Protein AF-0000000080484820 (afdb_homodimer)

Foldseek 3Di:
DPVPVDPCVVCVPPPVVVVCVQQVDPQSVQLLQVLVVPKDALVVSCVSSVDDSVVSVVSQVSCVVVQQKDWDWDDDVVITIIIHGDPVSVVCCVVVVVVVVVCVVPVPPD/DPPPPDPCVVCVPPPVVVVCVQQVDPQSVQLLQVLVVPKDALVVSCVSSVDDSVVSVVSQVSCVVVQQKDWDWDDDVVITIIIHGDPVSVVCCVVVVVVVVVCVVPVPPD

Sequence (220 aa):
MSPQQNLEEKYSNCPVIKTLEEVGSRWRMTVIHVLREGDLRFNELKRATNANSQTLSRVLDDLQEMGYVEREVEEGSPVAVYYSLTLKGEELLPAFDDIREWGEKWMKTEMSPQQNLEEKYSNCPVIKTLEEVGSRWRMTVIHVLREGDLRFNELKRATNANSQTLSRVLDDLQEMGYVEREVEEGSPVAVYYSLTLKGEELLPAFDDIREWGEKWMKTE

Organism: Haloferax mediterranei (strain ATCC 33500 / DSM 1411 / JCM 8866 / NBRC 14739 / NCIMB 2177 / R-4) (NCBI:txid523841)

pLDDT: mean 93.22, std 13.18, range [35.34, 98.88]

Nearest PDB structures (foldseek):
  5hs8-assembly1_A  TM=8.146E-01  e=5.133E-08  Bacillus subtilis subsp. subtilis str. 168
  4gcv-assembly6_K  TM=6.965E-01  e=2.062E-05  Pseudomonas aeruginosa PAO1
  3e6m-assembly2_D  TM=6.647E-01  e=6.275E-05  Rueg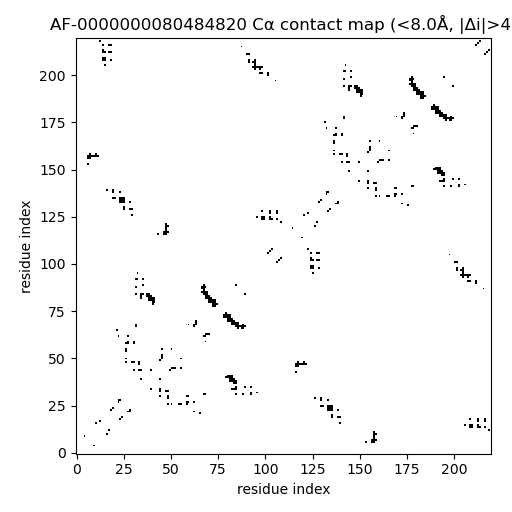eria pomeroyi
  7el3-assembly1_B  TM=7.220E-01  e=3.768E-04  Acinetobacter baumannii
  1ub9-assembly1_A-2  TM=6.303E-01  e=1.767E-03  Pyrococcus horikoshii OT3

InterPro domains:
  IPR001845 HTH ArsR-type DNA-binding domain [SM00418] (18-98)
  IPR002577 Helix-turn-helix, HxlR type [PF01638] (23-109)
  IPR002577 Helix-turn-helix, HxlR type [PS51118] (14-110)
  IPR011991 ArsR-like helix-turn-helix domain [cd00090] (20-101)
  IPR036388 Winged helix-like DNA-binding domain superfamily [G3DSA:1.10.10.10] (6-110)
  IPR036390 Winged helix DNA-binding domain superfamily [SSF46785] (11-108)

Structure (mmCIF, N/CA/C/O backbone):
data_AF-0000000080484820-model_v1
#
loop_
_entity.id
_entity.type
_entity.pdbx_description
1 polymer 'Transcriptional regulator'
#
loop_
_atom_site.group_PDB
_atom_site.id
_atom_site.type_symbol
_atom_site.label_atom_id
_atom_site.label_alt_id
_atom_site.label_comp_id
_atom_site.label_asym_id
_atom_site.label_entity_id
_atom_site.label_seq_id
_atom_site.pdbx_PDB_ins_code
_atom_site.Cartn_x
_atom_site.Cartn_y
_atom_site.Cartn_z
_atom_site.occupancy
_atom_site.B_iso_or_equiv
_atom_site.auth_seq_id
_atom_site.auth_comp_id
_atom_site.auth_asym_id
_atom_site.auth_atom_id
_atom_site.pdbx_PDB_model_num
ATOM 1 N N . MET A 1 1 ? -15.969 -32.375 -3.123 1 36.47 1 MET A N 1
ATOM 2 C CA . MET A 1 1 ? -15.836 -31.062 -3.785 1 36.47 1 MET A CA 1
ATOM 3 C C . MET A 1 1 ? -14.398 -30.562 -3.705 1 36.47 1 MET A C 1
ATOM 5 O O . MET A 1 1 ? -13.781 -30.594 -2.639 1 36.47 1 MET A O 1
ATOM 9 N N . SER A 1 2 ? -13.484 -30.75 -4.469 1 40.75 2 SER A N 1
ATOM 10 C CA . SER A 1 2 ? -12.062 -30.5 -4.312 1 40.75 2 SER A CA 1
ATOM 11 C C . SER A 1 2 ? -11.812 -29.203 -3.557 1 40.75 2 SER A C 1
ATOM 13 O O . SER A 1 2 ? -12.547 -28.219 -3.734 1 40.75 2 SER A O 1
ATOM 15 N N . PRO A 1 3 ? -11.445 -29.094 -2.414 1 42.91 3 PRO A N 1
ATOM 16 C CA . PRO A 1 3 ? -11.445 -27.938 -1.505 1 42.91 3 PRO A CA 1
ATOM 17 C C . PRO A 1 3 ? -11.047 -26.641 -2.193 1 42.91 3 PRO A C 1
ATOM 19 O O . PRO A 1 3 ? -10.359 -25.812 -1.594 1 42.91 3 PRO A O 1
ATOM 22 N N . GLN A 1 4 ? -10.93 -26.516 -3.426 1 46.12 4 GLN A N 1
ATOM 23 C CA . GLN A 1 4 ? -10.828 -25.359 -4.316 1 46.12 4 GLN A CA 1
ATOM 24 C C . GLN A 1 4 ? -11.695 -24.203 -3.822 1 46.12 4 GLN A C 1
ATOM 26 O O . GLN A 1 4 ? -12.656 -23.812 -4.488 1 46.12 4 GLN A O 1
ATOM 31 N N . GLN A 1 5 ? -12.414 -24.344 -2.775 1 56.97 5 GLN A N 1
ATOM 32 C CA . GLN A 1 5 ? -13.172 -23.266 -2.141 1 56.97 5 GLN A CA 1
ATOM 33 C C . GLN A 1 5 ? -12.625 -21.891 -2.551 1 56.97 5 GLN A C 1
ATOM 35 O O . GLN A 1 5 ? -11.422 -21.656 -2.469 1 56.97 5 GLN A O 1
ATOM 40 N N . ASN A 1 6 ? -13.211 -21.234 -3.701 1 82.25 6 ASN A N 1
ATOM 41 C CA . ASN A 1 6 ? -12.953 -20.312 -4.809 1 82.25 6 ASN A CA 1
ATOM 42 C C . ASN A 1 6 ? -12.25 -19.047 -4.332 1 82.25 6 ASN A C 1
ATOM 44 O O . ASN A 1 6 ? -12.75 -18.344 -3.443 1 82.25 6 ASN A O 1
ATOM 48 N N . LEU A 1 7 ? -10.898 -19.031 -4.445 1 91.62 7 LEU A N 1
ATOM 49 C CA . LEU A 1 7 ? -10.141 -17.828 -4.152 1 91.62 7 LEU A CA 1
ATOM 50 C C . LEU A 1 7 ? -10.961 -16.578 -4.449 1 91.62 7 LEU A C 1
ATOM 52 O O . LEU A 1 7 ? -10.867 -15.57 -3.736 1 91.62 7 LEU A O 1
ATOM 56 N N . GLU A 1 8 ? -11.828 -16.703 -5.391 1 92.06 8 GLU A N 1
ATOM 57 C CA . GLU A 1 8 ? -12.68 -15.562 -5.738 1 92.06 8 GLU A CA 1
ATOM 58 C C . GLU A 1 8 ? -13.648 -15.227 -4.609 1 92.06 8 GLU A C 1
ATOM 60 O O . GLU A 1 8 ? -13.82 -14.062 -4.254 1 92.06 8 GLU A O 1
ATOM 65 N N . GLU A 1 9 ? -14.266 -16.203 -4.098 1 92.19 9 GLU A N 1
ATOM 66 C CA . GLU A 1 9 ? -15.195 -16 -2.992 1 92.19 9 GLU A CA 1
ATOM 67 C C . GLU A 1 9 ? -14.469 -15.523 -1.74 1 92.19 9 GLU A C 1
ATOM 69 O O . GLU A 1 9 ? -14.953 -14.633 -1.038 1 92.19 9 GLU A O 1
ATOM 74 N N . LYS A 1 10 ? -13.375 -16.141 -1.481 1 93.06 10 LYS A N 1
ATOM 75 C CA . LYS A 1 10 ? -12.594 -15.789 -0.301 1 93.06 10 LYS A CA 1
ATOM 76 C C . LYS A 1 10 ? -12.156 -14.328 -0.341 1 93.06 10 LYS A C 1
ATOM 78 O O . LYS A 1 10 ? -12.219 -13.625 0.671 1 93.06 10 LYS A O 1
ATOM 83 N N . TYR A 1 11 ? -11.805 -13.883 -1.48 1 96.38 11 TYR A N 1
ATOM 84 C CA . TYR A 1 11 ? -11.18 -12.57 -1.555 1 96.38 11 TYR A CA 1
ATOM 85 C C . TYR A 1 11 ? -12.18 -11.5 -1.984 1 96.38 11 TYR A C 1
ATOM 87 O O . TYR A 1 11 ? -11.867 -10.312 -1.993 1 96.38 11 TYR A O 1
ATOM 95 N N . SER A 1 12 ? -13.445 -11.93 -2.307 1 91.88 12 SER A N 1
ATOM 96 C CA . SER A 1 12 ? -14.484 -10.984 -2.682 1 91.88 12 SER A CA 1
ATOM 97 C C . SER A 1 12 ? -14.82 -10.047 -1.527 1 91.88 12 SER A C 1
ATOM 99 O O . SER A 1 12 ? -15.211 -8.898 -1.748 1 91.88 12 SER A O 1
ATOM 101 N N . ASN A 1 13 ? -14.641 -10.484 -0.271 1 91.5 13 ASN A N 1
ATOM 102 C CA . ASN A 1 13 ? -14.922 -9.664 0.9 1 91.5 13 ASN A CA 1
ATOM 103 C C . ASN A 1 13 ? -13.711 -9.57 1.824 1 91.5 13 ASN A C 1
ATOM 105 O O . ASN A 1 13 ? -13.859 -9.469 3.043 1 91.5 13 ASN A O 1
ATOM 109 N N . CYS A 1 14 ? -12.656 -9.672 1.25 1 96 14 CYS A N 1
ATOM 110 C CA . CYS A 1 14 ? -11.414 -9.641 2.02 1 96 14 CYS A CA 1
ATOM 111 C C . CYS A 1 14 ? -11.156 -8.25 2.586 1 96 14 CYS A C 1
ATOM 113 O O . CYS A 1 14 ? -11.023 -7.285 1.833 1 96 14 CYS A O 1
ATOM 115 N N . PRO A 1 15 ? -11.008 -8.148 3.85 1 96.5 15 PRO A N 1
ATOM 116 C CA . PRO A 1 15 ? -10.789 -6.836 4.461 1 96.5 15 PRO A CA 1
ATOM 117 C C . PRO A 1 15 ? -9.492 -6.18 3.998 1 96.5 15 PRO A C 1
ATOM 119 O O . PRO A 1 15 ? -9.406 -4.953 3.914 1 96.5 15 PRO A O 1
ATOM 122 N N . VAL A 1 16 ? -8.523 -6.953 3.729 1 97.69 16 VAL A N 1
ATOM 123 C CA . VAL A 1 16 ? -7.25 -6.406 3.266 1 97.69 16 VAL A CA 1
ATOM 124 C C . VAL A 1 16 ? -7.438 -5.746 1.902 1 97.69 16 VAL A C 1
ATOM 126 O O . VAL A 1 16 ? -7.059 -4.586 1.709 1 97.69 16 VAL A O 1
ATOM 129 N N . ILE A 1 17 ? -8.039 -6.453 1.001 1 97.12 17 ILE A N 1
ATOM 130 C CA . ILE A 1 17 ? -8.211 -5.934 -0.352 1 97.12 17 ILE A CA 1
ATOM 131 C C . ILE A 1 17 ? -9.133 -4.715 -0.326 1 97.12 17 ILE A C 1
ATOM 133 O O . ILE A 1 17 ? -8.883 -3.729 -1.026 1 97.12 17 ILE A O 1
ATOM 137 N N . LYS A 1 18 ? -10.156 -4.746 0.498 1 95.69 18 LYS A N 1
ATOM 138 C CA . LYS A 1 18 ? -11.031 -3.586 0.642 1 95.69 18 LYS A CA 1
ATOM 139 C C . LYS A 1 18 ? -10.266 -2.379 1.169 1 95.69 18 LYS A C 1
ATOM 141 O O . LYS A 1 18 ? -10.484 -1.252 0.72 1 95.69 18 LYS A O 1
ATOM 146 N N . THR A 1 19 ? -9.391 -2.586 2.094 1 96.88 19 THR A N 1
ATOM 147 C CA . THR A 1 19 ? -8.562 -1.509 2.625 1 96.88 19 THR A CA 1
ATOM 148 C C . THR A 1 19 ? -7.645 -0.948 1.544 1 96.88 19 THR A C 1
ATOM 150 O O . THR A 1 19 ? -7.523 0.27 1.395 1 96.88 19 THR A O 1
ATOM 153 N N . LEU A 1 20 ? -7.066 -1.825 0.759 1 97.06 20 LEU A N 1
ATOM 154 C CA . LEU A 1 20 ? -6.16 -1.407 -0.304 1 97.06 20 LEU A CA 1
ATOM 155 C C . LEU A 1 20 ? -6.906 -0.626 -1.38 1 97.06 20 LEU A C 1
ATOM 157 O O . LEU A 1 20 ? -6.352 0.295 -1.982 1 97.06 20 LEU A O 1
ATOM 161 N N . GLU A 1 21 ? -8.156 -0.934 -1.587 1 94.88 21 GLU A N 1
ATOM 162 C CA . GLU A 1 21 ? -8.977 -0.167 -2.521 1 94.88 21 GLU A CA 1
ATOM 163 C C . GLU A 1 21 ? -9.156 1.271 -2.043 1 94.88 21 GLU A C 1
ATOM 165 O O . GLU A 1 21 ? -9.227 2.195 -2.855 1 94.88 21 GLU A O 1
ATOM 170 N N . GLU A 1 22 ? -9.148 1.432 -0.778 1 94.25 22 GLU A N 1
ATOM 171 C CA . GLU A 1 22 ? -9.391 2.758 -0.219 1 94.25 22 GLU A CA 1
ATOM 172 C C . GLU A 1 22 ? -8.094 3.553 -0.097 1 94.25 22 GLU A C 1
ATOM 174 O O . GLU A 1 22 ? -8.047 4.73 -0.459 1 94.25 22 GLU A O 1
ATOM 179 N N . VAL A 1 23 ? -6.996 2.854 0.383 1 95.94 23 VAL A N 1
ATOM 180 C CA . VAL A 1 23 ? -5.832 3.656 0.736 1 95.94 23 VAL A CA 1
ATOM 181 C C . VAL A 1 23 ? -4.574 3.043 0.121 1 95.94 23 VAL A C 1
ATOM 183 O O . VAL A 1 23 ? -3.469 3.555 0.312 1 95.94 23 VAL A O 1
ATOM 186 N N . GLY A 1 24 ? -4.738 2.102 -0.742 1 96.25 24 GLY A N 1
ATOM 187 C CA . GLY A 1 24 ? -3.6 1.312 -1.185 1 96.25 24 GLY A CA 1
ATOM 188 C C . GLY A 1 24 ? -2.84 1.95 -2.332 1 96.25 24 GLY A C 1
ATOM 189 O O . GLY A 1 24 ? -2.209 1.254 -3.129 1 96.25 24 GLY A O 1
ATOM 190 N N . SER A 1 25 ? -2.945 3.156 -2.58 1 96.12 25 SER A N 1
ATOM 191 C CA . SER A 1 25 ? -2.076 3.842 -3.529 1 96.12 25 SER A CA 1
ATOM 192 C C . SER A 1 25 ? -0.825 4.383 -2.844 1 96.12 25 SER A C 1
ATOM 194 O O . SER A 1 25 ? -0.852 4.699 -1.652 1 96.12 25 SER A O 1
ATOM 196 N N . ARG A 1 26 ? 0.206 4.578 -3.67 1 96 26 ARG A N 1
ATOM 197 C CA . ARG A 1 26 ? 1.499 5.004 -3.143 1 96 26 ARG A CA 1
ATOM 198 C C . ARG A 1 26 ? 1.377 6.332 -2.402 1 96 26 ARG A C 1
ATOM 200 O O . A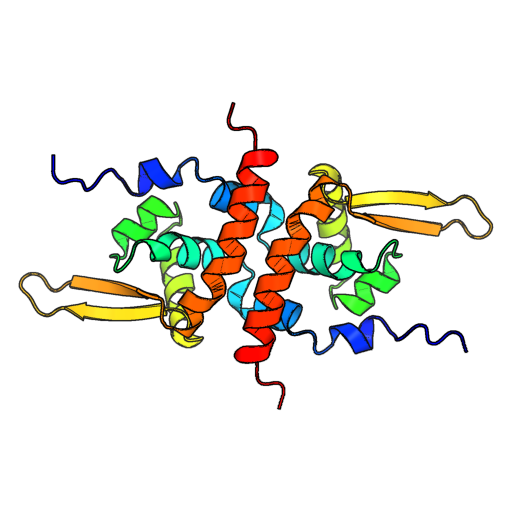RG A 1 26 ? 1.863 6.465 -1.276 1 96 26 ARG A O 1
ATOM 207 N N . TRP A 1 27 ? 0.699 7.273 -2.959 1 97.81 27 TRP A N 1
ATOM 208 C CA . TRP A 1 27 ? 0.681 8.625 -2.416 1 97.81 27 TRP A CA 1
ATOM 209 C C . TRP A 1 27 ? -0.192 8.703 -1.167 1 97.81 27 TRP A C 1
ATOM 211 O O . TRP A 1 27 ? 0.13 9.422 -0.219 1 97.81 27 TRP A O 1
ATOM 221 N N . ARG A 1 28 ? -1.316 7.965 -1.162 1 98.38 28 ARG A N 1
ATOM 222 C CA . ARG A 1 28 ? -2.15 7.941 0.036 1 98.38 28 ARG A CA 1
ATOM 223 C C . ARG A 1 28 ? -1.402 7.32 1.211 1 98.38 28 ARG A C 1
ATOM 225 O O . ARG A 1 28 ? -1.406 7.867 2.314 1 98.38 28 ARG A O 1
ATOM 232 N N . MET A 1 29 ? -0.715 6.273 0.958 1 98.56 29 MET A N 1
ATOM 233 C CA . MET A 1 29 ? 0.062 5.605 2 1 98.56 29 MET A CA 1
ATOM 234 C C . MET A 1 29 ? 1.212 6.488 2.471 1 98.56 29 MET A C 1
ATOM 236 O O . MET A 1 29 ? 1.498 6.559 3.668 1 98.56 29 MET A O 1
ATOM 240 N N . THR A 1 30 ? 1.871 7.145 1.535 1 98.5 30 THR A N 1
ATOM 241 C CA . THR A 1 30 ? 2.988 8.016 1.875 1 98.5 30 THR A CA 1
ATOM 242 C C . THR A 1 30 ? 2.529 9.164 2.773 1 98.5 30 THR A C 1
ATOM 244 O O . THR A 1 30 ? 3.16 9.453 3.791 1 98.5 30 THR A O 1
ATOM 247 N N . VAL A 1 31 ? 1.436 9.734 2.451 1 98.75 31 VAL A N 1
ATOM 248 C CA . VAL A 1 31 ? 0.907 10.844 3.234 1 98.75 31 VAL A CA 1
ATOM 249 C C . VAL A 1 31 ? 0.543 10.359 4.637 1 98.75 31 VAL A C 1
ATOM 251 O O . VAL A 1 31 ? 0.881 11.008 5.629 1 98.75 31 VAL A O 1
ATOM 254 N N . ILE A 1 32 ? -0.119 9.242 4.734 1 98.81 32 ILE A N 1
ATOM 255 C CA . ILE A 1 32 ? -0.485 8.688 6.035 1 98.81 32 ILE A CA 1
ATOM 256 C C . ILE A 1 32 ? 0.774 8.445 6.863 1 98.81 32 ILE A C 1
ATOM 258 O O . ILE A 1 32 ? 0.824 8.789 8.047 1 98.81 32 ILE A O 1
ATOM 262 N N . HIS A 1 33 ? 1.733 7.898 6.223 1 98.75 33 HIS A N 1
ATOM 263 C CA . HIS A 1 33 ? 2.98 7.609 6.922 1 98.75 33 HIS A CA 1
ATOM 264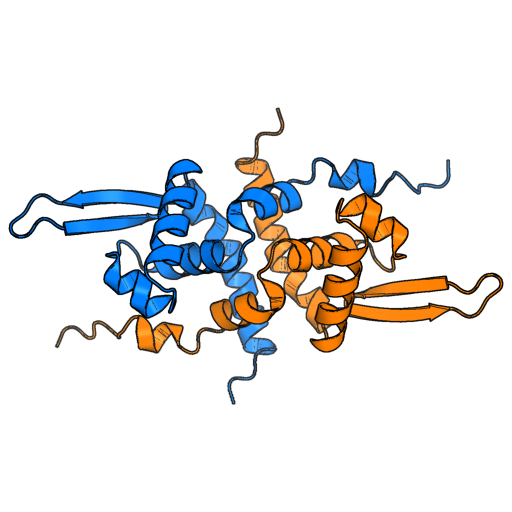 C C . HIS A 1 33 ? 3.629 8.883 7.445 1 98.75 33 HIS A C 1
ATOM 266 O O . HIS A 1 33 ? 4.07 8.938 8.594 1 98.75 33 HIS A O 1
ATOM 272 N N . VAL A 1 34 ? 3.707 9.914 6.629 1 98.62 34 VAL A N 1
ATOM 273 C CA . VAL A 1 34 ? 4.371 11.164 6.992 1 98.62 34 VAL A CA 1
ATOM 274 C C . VAL A 1 34 ? 3.596 11.859 8.109 1 98.62 34 VAL A C 1
ATOM 276 O O . VAL A 1 34 ? 4.191 12.469 9 1 98.62 34 VAL A O 1
ATOM 279 N N . LEU A 1 35 ? 2.334 11.703 8.141 1 98.75 35 LEU A N 1
ATOM 280 C CA . LEU A 1 35 ? 1.498 12.367 9.133 1 98.75 35 LEU A CA 1
ATOM 281 C C . LEU A 1 35 ? 1.648 11.719 10.5 1 98.75 35 LEU A C 1
ATOM 283 O O . LEU A 1 35 ? 1.131 12.227 11.5 1 98.75 35 LEU A O 1
ATOM 287 N N . ARG A 1 36 ? 2.297 10.641 10.523 1 98.19 36 ARG A N 1
ATOM 288 C CA . ARG A 1 36 ? 2.703 10.117 11.82 1 98.19 36 ARG A CA 1
ATOM 289 C C . ARG A 1 36 ? 3.459 11.164 12.625 1 98.19 36 ARG A C 1
ATOM 291 O O . ARG A 1 36 ? 3.451 11.133 13.859 1 98.19 36 ARG A O 1
ATOM 298 N N . GLU A 1 37 ? 4.02 12.109 11.977 1 97.69 37 GLU A N 1
ATOM 299 C CA . GLU A 1 37 ? 4.785 13.188 12.602 1 97.69 37 GLU A CA 1
ATOM 300 C C . GLU A 1 37 ? 3.887 14.086 13.438 1 97.69 37 GLU A C 1
ATOM 302 O O . GLU A 1 37 ? 4.367 14.812 14.312 1 97.69 37 GLU A O 1
ATOM 307 N N . GLY A 1 38 ? 2.689 14.086 13.234 1 97.94 38 GLY A N 1
ATOM 308 C CA . GLY A 1 38 ? 1.759 15.008 13.867 1 97.94 38 GLY A CA 1
ATOM 309 C C . GLY A 1 38 ? 1.106 15.961 12.883 1 97.94 38 GLY A C 1
ATOM 310 O O . GLY A 1 38 ? 0.943 15.633 11.703 1 97.94 38 GLY A O 1
ATOM 311 N N . ASP A 1 39 ? 0.666 17.109 13.375 1 97.94 39 ASP A N 1
ATOM 312 C CA . ASP A 1 39 ? 0.005 18.109 12.539 1 97.94 39 ASP A CA 1
ATOM 313 C C . ASP A 1 39 ? 0.996 18.766 11.578 1 97.94 39 ASP A C 1
ATOM 315 O O . ASP A 1 39 ? 1.987 19.359 12.008 1 97.94 39 ASP A O 1
ATOM 319 N N . LEU A 1 40 ? 0.664 18.719 10.32 1 98.31 40 LEU A N 1
ATOM 320 C CA . LEU A 1 40 ? 1.563 19.312 9.336 1 98.31 40 LEU A CA 1
ATOM 321 C C . LEU A 1 40 ? 0.8 20.219 8.375 1 98.31 40 LEU A C 1
ATOM 323 O O . LEU A 1 40 ? -0.373 19.984 8.086 1 98.31 40 LEU A O 1
ATOM 327 N N . ARG A 1 41 ? 1.529 21.188 7.891 1 97.69 41 ARG A N 1
ATOM 328 C CA . ARG A 1 41 ? 0.993 22.062 6.855 1 97.69 41 ARG A CA 1
ATOM 329 C C . ARG A 1 41 ? 1.208 21.469 5.469 1 97.69 41 ARG A C 1
ATOM 331 O O . ARG A 1 41 ? 2.008 20.547 5.301 1 97.69 41 ARG A O 1
ATO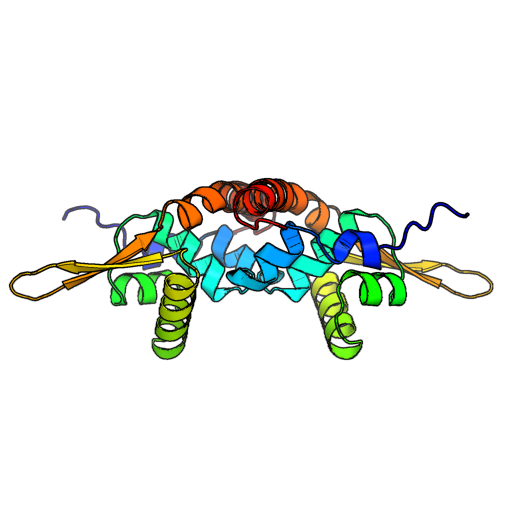M 338 N N . PHE A 1 42 ? 0.488 22.062 4.48 1 98.38 42 PHE A N 1
ATOM 339 C CA . PHE A 1 42 ? 0.518 21.562 3.107 1 98.38 42 PHE A CA 1
ATOM 340 C C . PHE A 1 42 ? 1.946 21.531 2.578 1 98.38 42 PHE A C 1
ATOM 342 O O . PHE A 1 42 ? 2.389 20.516 2.045 1 98.38 42 PHE A O 1
ATOM 349 N N . ASN A 1 43 ? 2.66 22.578 2.84 1 97.12 43 ASN A N 1
ATOM 350 C CA . ASN A 1 43 ? 4 22.672 2.271 1 97.12 43 ASN A CA 1
ATOM 351 C C . ASN A 1 43 ? 4.965 21.703 2.953 1 97.12 43 ASN A C 1
ATOM 353 O O . ASN A 1 43 ? 5.891 21.188 2.318 1 97.12 43 ASN A O 1
ATOM 357 N N . GLU A 1 44 ? 4.805 21.469 4.215 1 97.31 44 GLU A N 1
ATOM 358 C CA . GLU A 1 44 ? 5.605 20.469 4.918 1 97.31 44 GLU A CA 1
ATOM 359 C C . GLU A 1 44 ? 5.355 19.062 4.359 1 97.31 44 GLU A C 1
ATOM 361 O O . GLU A 1 44 ? 6.297 18.297 4.141 1 97.31 44 GLU A O 1
ATOM 366 N N . LEU A 1 45 ? 4.113 18.766 4.078 1 98.25 45 LEU A N 1
ATOM 367 C CA . LEU A 1 45 ? 3.756 17.5 3.453 1 98.25 45 LEU A CA 1
ATOM 368 C C . LEU A 1 45 ? 4.348 17.391 2.051 1 98.25 45 LEU A C 1
ATOM 370 O O . LEU A 1 45 ? 4.867 16.344 1.667 1 98.25 45 LEU A O 1
ATOM 374 N N . LYS A 1 46 ? 4.25 18.484 1.377 1 97.81 46 LYS A N 1
ATOM 375 C CA . LYS A 1 46 ? 4.766 18.5 0.011 1 97.81 46 LYS A CA 1
ATOM 376 C C . LYS A 1 46 ? 6.258 18.188 -0.018 1 97.81 46 LYS A C 1
ATOM 378 O O . LYS A 1 46 ? 6.707 17.375 -0.822 1 97.81 46 LYS A O 1
ATOM 383 N N . ARG A 1 47 ? 7.004 18.719 0.896 1 95.31 47 ARG A N 1
ATOM 384 C CA . ARG A 1 47 ? 8.445 18.516 0.961 1 95.31 47 ARG A CA 1
ATOM 385 C C . ARG A 1 47 ? 8.773 17.094 1.414 1 95.31 47 ARG A C 1
ATOM 387 O O . ARG A 1 47 ? 9.703 16.469 0.89 1 95.31 47 ARG A O 1
ATOM 394 N N . ALA A 1 48 ? 8.055 16.656 2.332 1 96.75 48 ALA A N 1
ATOM 395 C CA . ALA A 1 48 ? 8.32 15.336 2.908 1 96.75 48 ALA A CA 1
ATOM 396 C C . ALA A 1 48 ? 7.961 14.219 1.927 1 96.75 48 ALA A C 1
ATOM 398 O O . ALA A 1 48 ? 8.656 13.203 1.854 1 96.75 48 ALA A O 1
ATOM 399 N N . THR A 1 49 ? 6.934 14.344 1.153 1 96.69 49 THR A N 1
ATOM 400 C CA . THR A 1 49 ? 6.438 13.297 0.267 1 96.69 49 THR A CA 1
ATOM 401 C C . THR A 1 49 ? 7.062 13.422 -1.12 1 96.69 49 THR A C 1
ATOM 403 O O . THR A 1 49 ? 7.078 12.461 -1.891 1 96.69 49 THR A O 1
ATOM 406 N N . ASN A 1 50 ? 7.43 14.609 -1.505 1 95.62 50 ASN A N 1
ATOM 407 C CA . ASN A 1 50 ? 7.945 14.969 -2.822 1 95.62 50 ASN A CA 1
ATOM 408 C C . ASN A 1 50 ? 6.867 14.859 -3.895 1 95.62 50 ASN A C 1
ATOM 410 O O . ASN A 1 50 ? 7.168 14.641 -5.066 1 95.62 50 ASN A O 1
ATOM 414 N N . ALA A 1 51 ? 5.617 14.961 -3.461 1 97 51 ALA A N 1
ATOM 415 C CA . ALA A 1 51 ? 4.5 15.016 -4.402 1 97 51 ALA A CA 1
ATOM 416 C C . ALA A 1 51 ? 4.328 16.422 -4.961 1 97 51 ALA A C 1
ATOM 418 O O . ALA A 1 51 ? 4.598 17.406 -4.27 1 97 51 ALA A O 1
ATOM 419 N N . ASN A 1 52 ? 3.932 16.484 -6.148 1 98 52 ASN A N 1
ATOM 420 C CA . ASN A 1 52 ? 3.555 17.812 -6.621 1 98 52 ASN A CA 1
ATOM 421 C C . ASN A 1 52 ? 2.256 18.281 -5.977 1 98 52 ASN A C 1
ATOM 423 O O . ASN A 1 52 ? 1.522 17.484 -5.387 1 98 52 ASN A O 1
ATOM 427 N N . SER A 1 53 ? 1.969 19.531 -6.098 1 98.44 53 SER A N 1
ATOM 428 C CA . SER A 1 53 ? 0.865 20.156 -5.387 1 98.44 53 SER A CA 1
ATOM 429 C C . SER A 1 53 ? -0.477 19.578 -5.805 1 98.44 53 SER A C 1
ATOM 431 O O . SER A 1 53 ? -1.358 19.359 -4.969 1 98.44 53 SER A O 1
ATOM 433 N N . GLN A 1 54 ? -0.609 19.328 -7.012 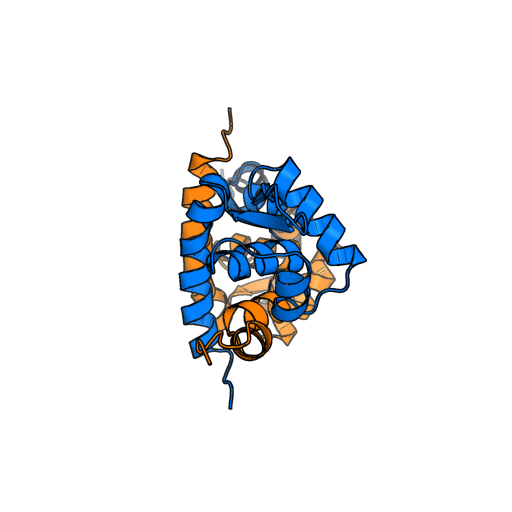1 98.62 54 GLN A N 1
ATOM 434 C CA . GLN A 1 54 ? -1.874 18.812 -7.516 1 98.62 54 GLN A CA 1
ATOM 435 C C . GLN A 1 54 ? -2.17 17.438 -6.934 1 98.62 54 GLN A C 1
ATOM 437 O O . GLN A 1 54 ? -3.27 17.188 -6.434 1 98.62 54 GLN A O 1
ATOM 442 N N . THR A 1 55 ? -1.171 16.562 -6.996 1 98.44 55 THR A N 1
ATOM 443 C CA . THR A 1 55 ? -1.306 15.211 -6.449 1 98.44 55 THR A CA 1
ATOM 444 C C . THR A 1 55 ? -1.576 15.266 -4.949 1 98.44 55 THR A C 1
ATOM 446 O O . THR A 1 55 ? -2.496 14.609 -4.453 1 98.44 55 THR A O 1
ATOM 449 N N . LEU A 1 56 ? -0.809 16.047 -4.332 1 98.75 56 LEU A N 1
ATOM 450 C CA . LEU A 1 56 ? -0.949 16.125 -2.883 1 98.75 56 LEU A CA 1
ATOM 451 C C . LEU A 1 56 ? -2.334 16.641 -2.498 1 98.75 56 LEU A C 1
ATOM 453 O O . LEU A 1 56 ? -2.959 16.109 -1.574 1 98.75 56 LEU A O 1
ATOM 457 N N . SER A 1 57 ? -2.781 17.641 -3.15 1 98.75 57 SER A N 1
ATOM 458 C CA . SER A 1 57 ? -4.102 18.188 -2.863 1 98.75 57 SER A CA 1
ATOM 459 C C . SER A 1 57 ? -5.188 17.125 -3.043 1 98.75 57 SER A C 1
ATOM 461 O O . SER A 1 57 ? -6.047 16.953 -2.176 1 98.75 57 SER A O 1
ATOM 463 N N . ARG A 1 58 ? -5.121 16.453 -4.105 1 98.69 58 ARG A N 1
ATOM 464 C CA . ARG A 1 58 ? -6.094 15.406 -4.383 1 98.69 58 ARG A CA 1
ATOM 465 C C . ARG A 1 58 ? -6.039 14.312 -3.32 1 98.69 58 ARG A C 1
ATOM 467 O O . ARG A 1 58 ? -7.078 13.852 -2.848 1 98.69 58 ARG A O 1
ATOM 474 N N . VAL A 1 59 ? -4.871 13.906 -3.002 1 98.69 59 VAL A N 1
ATOM 475 C CA . VAL A 1 59 ? -4.668 12.852 -2.021 1 98.69 59 VAL A CA 1
ATOM 476 C C . VAL A 1 59 ? -5.234 13.281 -0.67 1 98.69 59 VAL A C 1
ATOM 478 O O . VAL A 1 59 ? -5.941 12.508 -0.013 1 98.69 59 VAL A O 1
ATOM 481 N N . LEU A 1 60 ? -4.934 14.461 -0.279 1 98.88 60 LEU A N 1
ATOM 482 C CA . LEU A 1 60 ? -5.43 14.961 0.998 1 98.88 60 LEU A CA 1
ATOM 483 C C . LEU A 1 60 ? -6.953 15.039 0.992 1 98.88 60 LEU A C 1
ATOM 485 O O . LEU A 1 60 ? -7.602 14.688 1.979 1 98.88 60 LEU A O 1
ATOM 489 N N . ASP A 1 61 ? -7.488 15.508 -0.096 1 98.69 61 ASP A N 1
ATOM 490 C CA . ASP A 1 61 ? -8.945 15.555 -0.228 1 98.69 61 ASP A CA 1
ATOM 491 C C . ASP A 1 61 ? -9.555 14.156 -0.096 1 98.69 61 ASP A C 1
ATOM 493 O O . ASP A 1 61 ? -10.523 13.969 0.639 1 98.69 61 ASP A O 1
ATOM 497 N N . ASP A 1 62 ? -9.031 13.227 -0.781 1 98.44 62 ASP A N 1
ATOM 498 C CA . ASP A 1 62 ? -9.516 11.852 -0.739 1 98.44 62 ASP A CA 1
ATOM 499 C C . ASP A 1 62 ? -9.445 11.289 0.677 1 98.44 62 ASP A C 1
ATOM 501 O O . ASP A 1 62 ? -10.398 10.68 1.16 1 98.44 62 ASP A O 1
ATOM 505 N N . LEU A 1 63 ? -8.32 11.461 1.308 1 98.75 63 LEU A N 1
ATOM 506 C CA . LEU A 1 63 ? -8.109 10.898 2.637 1 98.75 63 LEU A CA 1
ATOM 507 C C . LEU A 1 63 ? -9.031 11.555 3.658 1 98.75 63 LEU A C 1
ATOM 509 O O . LEU A 1 63 ? -9.453 10.906 4.621 1 98.75 63 LEU A O 1
ATOM 513 N N . GLN A 1 64 ? -9.297 12.836 3.463 1 98.81 64 GLN A N 1
ATOM 514 C CA . GLN A 1 64 ? -10.273 13.508 4.309 1 98.81 64 GLN A CA 1
ATOM 515 C C . GLN A 1 64 ? -11.672 12.922 4.105 1 98.81 64 GLN A C 1
ATOM 517 O O . GLN A 1 64 ? -12.359 12.602 5.074 1 98.81 64 GLN A O 1
ATOM 522 N N . GLU A 1 65 ? -12.047 12.758 2.877 1 98.12 65 GLU A N 1
ATOM 523 C CA . GLU A 1 65 ? -13.367 12.234 2.541 1 98.12 65 GLU A CA 1
ATOM 524 C C . GLU A 1 65 ? -13.562 10.828 3.102 1 98.12 65 GLU A C 1
ATOM 526 O O . GLU A 1 65 ? -14.656 10.484 3.564 1 98.12 65 GLU A O 1
ATOM 531 N N . MET A 1 66 ? -12.516 10.07 3.131 1 97.31 66 MET A N 1
ATOM 532 C CA . MET A 1 66 ? -12.609 8.68 3.564 1 97.31 66 MET A CA 1
ATOM 533 C C . MET A 1 66 ? -12.383 8.562 5.066 1 97.31 66 MET A C 1
ATOM 535 O O . MET A 1 66 ? -12.461 7.465 5.629 1 97.31 66 MET A O 1
ATOM 539 N N . GLY A 1 67 ? -11.961 9.641 5.695 1 98.19 67 GLY A N 1
ATOM 540 C CA . GLY A 1 67 ? -11.938 9.695 7.148 1 98.19 67 GLY A CA 1
ATOM 541 C C . GLY A 1 67 ? -10.594 9.328 7.742 1 98.19 67 GLY A C 1
ATOM 542 O O . GLY A 1 67 ? -10.492 9.008 8.93 1 98.19 67 GLY A O 1
ATOM 543 N N . TYR A 1 68 ? -9.562 9.367 6.949 1 98.69 68 TYR A N 1
ATOM 544 C CA . TYR A 1 68 ? -8.242 9.016 7.453 1 98.69 68 TYR A CA 1
ATOM 545 C C . TYR A 1 68 ? -7.5 10.242 7.965 1 98.69 68 TYR A C 1
ATOM 547 O O . TYR A 1 68 ? -6.605 10.133 8.805 1 98.69 68 TYR A O 1
ATOM 555 N N . VAL A 1 69 ? -7.797 11.422 7.402 1 98.88 69 VAL A N 1
ATOM 556 C CA . VAL A 1 69 ? -7.105 12.68 7.68 1 98.88 69 VAL A CA 1
ATOM 557 C C . VAL A 1 69 ? -8.117 13.766 8.031 1 98.88 69 VAL A C 1
ATOM 559 O O . VAL A 1 69 ? -9.227 13.789 7.492 1 98.88 69 VAL A O 1
ATOM 562 N N . GLU A 1 70 ? -7.719 14.539 8.906 1 98.75 70 GLU A N 1
ATOM 563 C CA . GLU A 1 70 ? -8.516 15.711 9.227 1 98.75 70 GLU A CA 1
ATOM 564 C C . GLU A 1 70 ? -7.777 17 8.867 1 98.75 70 GLU A C 1
ATOM 566 O O . GLU A 1 70 ? -6.547 17.062 8.945 1 98.75 70 GLU A O 1
ATOM 571 N N . ARG A 1 71 ? -8.516 17.984 8.43 1 98.44 71 ARG A N 1
ATOM 572 C CA . ARG A 1 71 ? -8.055 19.312 8.094 1 98.44 71 ARG A CA 1
ATOM 573 C C . ARG A 1 71 ? -8.547 20.344 9.109 1 98.44 71 ARG A C 1
ATOM 575 O O . ARG A 1 71 ? -9.75 20.453 9.359 1 98.44 71 ARG A O 1
ATOM 582 N N . GLU A 1 72 ? -7.668 21.047 9.75 1 98 72 GLU A N 1
ATOM 583 C CA . GLU A 1 72 ? -8.023 22.062 10.742 1 98 72 GLU A CA 1
ATOM 584 C C . GLU A 1 72 ? -7.461 23.422 10.367 1 98 72 GLU A C 1
ATOM 586 O O . GLU A 1 72 ? -6.293 23.531 9.992 1 98 72 GLU A O 1
ATOM 591 N N . VAL A 1 73 ? -8.32 24.422 10.508 1 96.88 73 VAL A N 1
ATOM 592 C CA . VAL A 1 73 ? -7.898 25.781 10.266 1 96.88 73 VAL A CA 1
ATOM 593 C C . VAL A 1 73 ? -7.621 26.484 11.586 1 96.88 73 VAL A C 1
ATOM 595 O O . VAL A 1 73 ? -8.469 26.484 12.484 1 96.88 73 VAL A O 1
ATOM 598 N N . GLU A 1 74 ? -6.457 26.906 11.773 1 93.5 74 GLU A N 1
ATOM 599 C CA . GLU A 1 74 ? -6.105 27.688 12.961 1 93.5 74 GLU A CA 1
ATOM 600 C C . GLU A 1 74 ? -6.211 29.172 12.68 1 93.5 74 GLU A C 1
ATOM 602 O O . GLU A 1 74 ? -5.547 29.703 11.781 1 93.5 74 GLU A O 1
ATOM 607 N N . GLU A 1 75 ? -7.059 29.719 13.594 1 88.38 75 GLU A N 1
ATOM 608 C CA . GLU A 1 75 ? -7.273 31.156 13.461 1 88.38 75 GLU A CA 1
ATOM 609 C C . GLU A 1 75 ? -6.102 31.938 14.039 1 88.38 75 GLU A C 1
ATOM 611 O O . GLU A 1 75 ? -5.504 31.531 15.039 1 88.38 75 GLU A O 1
ATOM 616 N N . GLY A 1 76 ? -5.527 32.625 13.297 1 85.94 76 GLY A N 1
ATOM 617 C CA . GLY A 1 76 ? -4.418 33.469 13.688 1 85.94 76 GLY A CA 1
ATOM 618 C C . GLY A 1 76 ? -3.93 34.375 12.555 1 85.94 76 GLY A C 1
ATOM 619 O O . GLY A 1 76 ? -4.637 34.562 11.57 1 85.94 76 GLY A O 1
ATOM 620 N N . SER A 1 77 ? -2.959 35.188 12.977 1 87.19 77 SER A N 1
ATOM 621 C CA . SER A 1 77 ? -2.297 36 11.969 1 87.19 77 SER A CA 1
ATOM 622 C C . SER A 1 77 ? -0.86 35.562 11.742 1 87.19 77 SER A C 1
ATOM 624 O O . SER A 1 77 ? 0.008 35.781 12.586 1 87.19 77 SER A O 1
ATOM 626 N N . PRO A 1 78 ? -0.751 34.812 10.711 1 91 78 PRO A N 1
ATOM 627 C CA . PRO A 1 78 ? -1.583 34.406 9.57 1 91 78 PRO A CA 1
ATOM 628 C C . PRO A 1 78 ? -2.396 33.156 9.844 1 91 78 PRO A C 1
ATOM 630 O O . PRO A 1 78 ? -2.018 32.344 10.703 1 91 78 PRO A O 1
ATOM 633 N N . VAL A 1 79 ? -3.496 33 9.141 1 94.25 79 VAL A N 1
ATOM 634 C CA . VAL A 1 79 ? -4.32 31.797 9.18 1 94.25 79 VAL A CA 1
ATOM 635 C C . VAL A 1 79 ? -3.508 30.609 8.695 1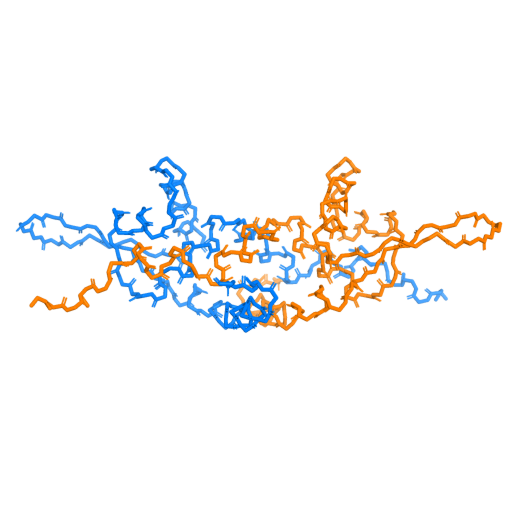 94.25 79 VAL A C 1
ATOM 637 O O . VAL A 1 79 ? -2.777 30.703 7.703 1 94.25 79 VAL A O 1
ATOM 640 N N . ALA A 1 80 ? -3.527 29.516 9.438 1 95.06 80 ALA A N 1
ATOM 641 C CA . ALA A 1 80 ? -2.787 28.312 9.062 1 95.06 80 ALA A CA 1
ATOM 642 C C . ALA A 1 80 ? -3.715 27.094 8.961 1 95.06 80 ALA A C 1
ATOM 644 O O . ALA A 1 80 ? -4.652 26.969 9.75 1 95.06 80 ALA A O 1
ATOM 645 N N . VAL A 1 81 ? -3.432 26.281 7.98 1 97.62 81 VAL A N 1
ATOM 646 C CA . VAL A 1 81 ? -4.172 25.031 7.809 1 97.62 81 VAL A CA 1
ATOM 647 C C . VAL A 1 81 ? -3.273 23.844 8.148 1 97.62 81 VAL A C 1
ATOM 649 O O . VAL A 1 81 ? -2.143 23.75 7.668 1 97.62 81 VAL A O 1
ATOM 652 N N . TYR A 1 82 ? -3.801 22.969 8.984 1 98.38 82 TYR A N 1
ATOM 653 C CA . TYR A 1 82 ? -3.041 21.797 9.406 1 98.38 82 TYR A CA 1
ATOM 654 C C . TYR A 1 82 ? -3.785 20.516 9.055 1 98.38 82 TYR A C 1
ATOM 656 O O . TYR A 1 82 ? -5.016 20.469 9.094 1 98.38 82 TYR A O 1
ATOM 664 N N . TYR A 1 83 ? -3.023 19.516 8.742 1 98.81 83 TYR A N 1
ATOM 665 C CA . TYR A 1 83 ? -3.527 18.172 8.508 1 98.81 83 TYR A CA 1
ATOM 666 C C . TYR A 1 83 ? -3.004 17.203 9.555 1 98.81 83 TYR A C 1
ATOM 668 O O . TYR A 1 83 ? -1.837 17.281 9.953 1 98.81 83 TYR A O 1
ATOM 676 N N . SER A 1 84 ? -3.83 16.312 10.008 1 98.88 84 SER A N 1
ATOM 677 C CA . SER A 1 84 ? -3.447 15.289 10.969 1 98.88 84 SER A CA 1
ATOM 678 C C . SER A 1 84 ? -4.238 14 10.758 1 98.88 84 SER A C 1
ATOM 680 O O . SER A 1 84 ? -5.234 13.992 10.031 1 98.88 84 SER A O 1
ATOM 682 N N . LEU A 1 85 ? -3.736 12.938 11.336 1 98.88 85 LEU A N 1
ATOM 683 C CA . LEU A 1 85 ? -4.445 11.664 11.234 1 98.88 85 LEU A CA 1
ATOM 684 C C . LEU A 1 85 ? -5.637 11.633 12.188 1 98.88 85 LEU A C 1
ATOM 686 O O . LEU A 1 85 ? -5.555 12.133 13.312 1 98.88 85 LEU A O 1
ATOM 690 N N . THR A 1 86 ? -6.727 11.078 11.664 1 98.81 86 THR A N 1
ATOM 691 C CA . THR A 1 86 ? -7.793 10.656 12.57 1 98.81 86 THR A CA 1
ATOM 692 C C . THR A 1 86 ? -7.414 9.367 13.289 1 98.81 86 THR A C 1
ATOM 694 O O . THR A 1 86 ? -6.359 8.789 13.016 1 98.81 86 THR A O 1
ATOM 697 N N . LEU A 1 87 ? -8.336 8.945 14.188 1 98.69 87 LEU A N 1
ATOM 698 C CA . LEU A 1 87 ? -8.133 7.648 14.828 1 98.69 87 LEU A CA 1
ATOM 699 C C . LEU A 1 87 ? -8.078 6.531 13.789 1 98.69 87 LEU A C 1
ATOM 701 O O . LEU A 1 87 ? -7.246 5.629 13.883 1 98.69 87 LEU A O 1
ATOM 705 N N . LYS A 1 88 ? -8.984 6.586 12.828 1 98.31 88 LYS A N 1
ATOM 706 C CA . LYS A 1 88 ? -9.016 5.625 11.727 1 98.31 88 LYS A CA 1
ATOM 707 C C . LYS A 1 88 ? -7.668 5.551 11.016 1 98.31 88 LYS A C 1
ATOM 709 O O . LYS A 1 88 ? -7.152 4.461 10.766 1 98.31 88 LYS A O 1
ATOM 714 N N . GLY A 1 89 ? -7.074 6.684 10.719 1 98.62 89 GLY A N 1
ATOM 715 C CA . GLY A 1 89 ? -5.77 6.742 10.086 1 98.62 89 GLY A CA 1
ATOM 716 C C . GLY A 1 89 ? -4.648 6.23 10.977 1 98.62 89 GLY A C 1
ATOM 717 O O . GLY A 1 89 ? -3.775 5.492 10.516 1 98.62 89 GLY A O 1
ATOM 718 N N . GLU A 1 90 ? -4.691 6.625 12.219 1 98.75 90 GLU A N 1
ATOM 719 C CA . GLU A 1 90 ? -3.656 6.254 13.18 1 98.75 90 GLU A CA 1
ATOM 720 C C . GLU A 1 90 ? -3.584 4.742 13.352 1 98.75 90 GLU A C 1
ATOM 722 O O . GLU A 1 90 ? -2.498 4.184 13.523 1 98.75 90 GLU A O 1
ATOM 727 N N . GLU A 1 91 ? -4.664 4.16 13.312 1 98.56 91 GLU A N 1
ATOM 728 C CA . GLU A 1 91 ? -4.715 2.732 13.617 1 98.56 91 GLU A CA 1
ATOM 729 C C . GLU A 1 91 ? -4.184 1.9 12.453 1 98.56 91 GLU A C 1
ATOM 731 O O . GLU A 1 91 ? -4.008 0.687 12.578 1 98.56 91 GLU A O 1
ATOM 736 N N . LEU A 1 92 ? -3.836 2.486 11.367 1 98.12 92 LEU A N 1
ATOM 737 C CA . LEU A 1 92 ? -3.182 1.796 10.258 1 98.12 92 LEU A CA 1
ATOM 738 C C . LEU A 1 92 ? -1.666 1.804 10.438 1 98.12 92 LEU A C 1
ATOM 740 O O . LEU A 1 92 ? -0.954 1.065 9.75 1 98.12 92 LEU A O 1
ATOM 744 N N . LEU A 1 93 ? -1.153 2.596 11.336 1 98.69 93 LEU A N 1
ATOM 745 C CA . LEU A 1 93 ? 0.272 2.887 11.445 1 98.69 93 LEU A CA 1
ATOM 746 C C . LEU A 1 93 ? 1.06 1.626 11.789 1 98.69 93 LEU A C 1
ATOM 748 O O . LEU A 1 93 ? 2.213 1.479 11.383 1 98.69 93 LEU A O 1
ATOM 752 N N . PRO A 1 94 ? 0.447 0.67 12.484 1 98.69 94 PRO A N 1
ATOM 753 C CA . PRO A 1 94 ? 1.215 -0.549 12.75 1 98.69 94 PRO A CA 1
ATOM 754 C C . PRO A 1 94 ? 1.688 -1.238 11.469 1 98.69 94 PRO A C 1
ATOM 756 O O . PRO A 1 94 ? 2.762 -1.847 11.453 1 98.69 94 PRO A O 1
ATOM 759 N N . ALA A 1 95 ? 0.954 -1.236 10.422 1 98.56 95 ALA A N 1
ATOM 760 C CA . ALA A 1 95 ? 1.379 -1.826 9.156 1 98.56 95 ALA A CA 1
ATOM 761 C C . ALA A 1 95 ? 2.662 -1.173 8.648 1 98.56 95 ALA A C 1
ATOM 763 O O . ALA A 1 95 ? 3.535 -1.849 8.102 1 98.56 95 ALA A O 1
ATOM 764 N N . PHE A 1 96 ? 2.785 0.094 8.844 1 98.62 96 PHE A N 1
ATOM 765 C CA . PHE A 1 96 ? 3.963 0.827 8.398 1 98.62 96 PHE A CA 1
ATOM 766 C C . PHE A 1 96 ? 5.188 0.44 9.211 1 98.62 96 PHE A C 1
ATOM 768 O O . PHE A 1 96 ? 6.316 0.487 8.719 1 98.62 96 PHE A O 1
ATOM 775 N N . ASP A 1 97 ? 4.961 0.068 10.469 1 98.62 97 ASP A N 1
ATOM 776 C CA . ASP A 1 97 ? 6.078 -0.421 11.273 1 98.62 97 ASP A CA 1
ATOM 777 C C . ASP A 1 97 ? 6.68 -1.687 10.664 1 98.62 97 ASP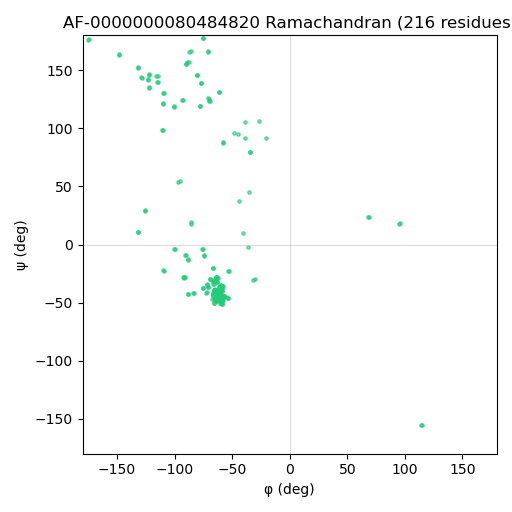 A C 1
ATOM 779 O O . ASP A 1 97 ? 7.902 -1.83 10.602 1 98.62 97 ASP A O 1
ATOM 783 N N . ASP A 1 98 ? 5.832 -2.559 10.211 1 98.5 98 ASP A N 1
ATOM 784 C CA . ASP A 1 98 ? 6.305 -3.77 9.539 1 98.5 98 ASP A CA 1
ATOM 785 C C . ASP A 1 98 ? 7.008 -3.434 8.227 1 98.5 98 ASP A C 1
ATOM 787 O O . ASP A 1 98 ? 8.031 -4.035 7.898 1 98.5 98 ASP A O 1
ATOM 791 N N . ILE A 1 99 ? 6.523 -2.502 7.5 1 98.31 99 ILE A N 1
ATOM 792 C CA . ILE A 1 99 ? 7.141 -2.086 6.246 1 98.31 99 ILE A CA 1
ATOM 793 C C . ILE A 1 99 ? 8.516 -1.482 6.52 1 98.31 99 ILE A C 1
ATOM 795 O O . ILE A 1 99 ? 9.461 -1.694 5.754 1 98.31 99 ILE A O 1
ATOM 799 N N . ARG A 1 100 ? 8.586 -0.733 7.594 1 98 100 ARG A N 1
ATOM 800 C CA . ARG A 1 100 ? 9.875 -0.163 7.969 1 98 100 ARG A CA 1
ATOM 801 C C . ARG A 1 100 ? 10.906 -1.259 8.203 1 98 100 ARG A C 1
ATOM 803 O O . ARG A 1 100 ? 12.016 -1.199 7.672 1 98 100 ARG A O 1
ATOM 810 N N . GLU A 1 101 ? 10.547 -2.209 9.016 1 97.44 101 GLU A N 1
ATOM 811 C CA . GLU A 1 101 ? 11.453 -3.316 9.305 1 97.44 101 GLU A CA 1
ATOM 812 C C . GLU A 1 101 ? 11.867 -4.039 8.023 1 97.44 101 GLU A C 1
ATOM 814 O O . GLU A 1 101 ? 13.039 -4.344 7.828 1 97.44 101 GLU A O 1
ATOM 819 N N . TRP A 1 102 ? 10.922 -4.293 7.168 1 98.06 102 TRP A N 1
ATOM 820 C CA . TRP A 1 102 ? 11.195 -4.922 5.879 1 98.06 102 TRP A CA 1
ATOM 821 C C . TRP A 1 102 ? 12.148 -4.066 5.047 1 98.06 102 TRP A C 1
ATOM 823 O O . TRP A 1 102 ? 13.125 -4.578 4.496 1 98.06 102 TRP A O 1
ATOM 833 N N . GLY A 1 103 ? 11.812 -2.793 4.926 1 97.44 103 GLY A N 1
ATOM 834 C CA . GLY A 1 103 ? 12.633 -1.892 4.129 1 97.44 103 GLY A CA 1
ATOM 835 C C . GLY A 1 103 ? 14.07 -1.799 4.621 1 97.44 103 GLY A C 1
ATOM 836 O O . GLY A 1 103 ? 15 -1.729 3.816 1 97.44 103 GLY A O 1
ATOM 837 N N . GLU A 1 104 ? 14.234 -1.768 5.895 1 96.56 104 GLU A N 1
ATOM 838 C CA . GLU A 1 104 ? 15.57 -1.709 6.48 1 96.56 104 GLU A CA 1
ATOM 839 C C . GLU A 1 104 ? 16.391 -2.951 6.125 1 96.56 104 GLU A C 1
ATOM 841 O O . GLU A 1 104 ? 17.609 -2.881 5.996 1 96.56 104 GLU A O 1
ATOM 846 N N . LYS A 1 105 ? 15.703 -3.961 5.945 1 96.25 105 LYS A N 1
ATOM 847 C CA . LYS A 1 105 ? 16.359 -5.219 5.613 1 96.25 105 LYS A CA 1
ATOM 848 C C . LYS A 1 105 ? 16.656 -5.309 4.117 1 96.25 105 LYS A C 1
ATOM 850 O O . LYS A 1 105 ? 17.75 -5.707 3.713 1 96.25 105 LYS A O 1
ATOM 855 N N . TRP A 1 106 ? 15.758 -4.902 3.279 1 96.12 106 TRP A N 1
ATOM 856 C CA . TRP A 1 106 ? 15.805 -5.242 1.861 1 96.12 106 TRP A CA 1
ATOM 857 C C . TRP A 1 106 ? 16.125 -4.008 1.021 1 96.12 106 TRP A C 1
ATOM 859 O O . TRP A 1 106 ? 16.469 -4.125 -0.158 1 96.12 106 TRP A O 1
ATOM 869 N N . MET A 1 107 ? 15.867 -2.889 1.582 1 87.19 107 MET A N 1
ATOM 870 C CA . MET A 1 107 ? 16.125 -1.675 0.812 1 87.19 107 MET A CA 1
ATOM 871 C C . MET A 1 107 ? 17.484 -1.083 1.168 1 87.19 107 MET A C 1
ATOM 873 O O . MET A 1 107 ? 17.891 -0.057 0.615 1 87.19 107 MET A O 1
ATOM 877 N N . LYS A 1 108 ? 18.734 -1.865 1.109 1 66.56 108 LYS A N 1
ATOM 878 C CA . LYS A 1 108 ? 20.109 -1.507 1.456 1 66.56 108 LYS A CA 1
ATOM 879 C C . LYS A 1 108 ? 20.391 -0.04 1.141 1 66.56 108 LYS A C 1
ATOM 881 O O . LYS A 1 108 ? 20.109 0.427 0.035 1 66.56 108 LYS A O 1
ATOM 886 N N . THR A 1 109 ? 19.969 0.899 2.004 1 54.44 109 THR A N 1
ATOM 887 C CA . THR A 1 109 ? 20.719 2.121 1.737 1 54.44 109 THR A CA 1
ATOM 888 C C . THR A 1 109 ? 22.219 1.875 1.874 1 54.44 109 THR A C 1
ATOM 890 O O . THR A 1 109 ? 22.688 1.404 2.914 1 54.44 109 THR A O 1
ATOM 893 N N . GLU A 1 110 ? 22.781 1.478 0.835 1 41.19 110 GLU A N 1
ATOM 894 C CA . GLU A 1 110 ? 24.234 1.686 0.93 1 41.19 110 GLU A CA 1
ATOM 895 C C . GLU A 1 110 ? 24.547 3.08 1.459 1 41.19 110 GLU A C 1
ATOM 897 O O . GLU A 1 110 ? 23.797 4.023 1.239 1 41.19 110 GLU A O 1
ATOM 902 N N . MET B 1 1 ? 18.562 26.906 17.359 1 35.34 1 MET B N 1
ATOM 903 C CA . MET B 1 1 ? 17.734 26.625 16.188 1 35.34 1 MET B CA 1
ATOM 904 C C . MET B 1 1 ? 16.828 25.422 16.453 1 35.34 1 MET B C 1
ATOM 906 O O . MET B 1 1 ? 17.281 24.406 16.969 1 35.34 1 MET B O 1
ATOM 910 N N . SER B 1 2 ? 15.727 25.375 16.891 1 40.12 2 SER B N 1
ATOM 911 C CA . SER B 1 2 ? 14.891 24.266 17.344 1 40.12 2 SER B CA 1
ATOM 912 C C . SER B 1 2 ? 15.062 23.047 16.438 1 40.12 2 SER B C 1
ATOM 914 O O . SER B 1 2 ? 15 23.172 15.203 1 40.12 2 SER B O 1
ATOM 916 N N . PRO B 1 3 ? 15.844 22.109 16.562 1 43.09 3 PRO B N 1
ATOM 917 C CA . PRO B 1 3 ? 16.359 21.156 15.57 1 43.09 3 PRO B CA 1
ATOM 918 C C . PRO B 1 3 ? 15.258 20.641 14.648 1 43.09 3 PRO B C 1
ATOM 920 O O . PRO B 1 3 ? 14.508 19.719 15.031 1 43.09 3 PRO B O 1
ATOM 923 N N . GLN B 1 4 ? 14.211 21.344 14.148 1 48.09 4 GLN B N 1
ATOM 924 C CA . GLN B 1 4 ? 13.18 21.016 13.172 1 48.09 4 GLN B CA 1
ATOM 925 C C . GLN B 1 4 ? 13.727 20.125 12.07 1 48.09 4 GLN B C 1
ATOM 927 O O . GLN B 1 4 ? 14.305 20.609 11.094 1 48.09 4 GLN B O 1
ATOM 932 N N . GLN B 1 5 ? 14.445 19.156 12.398 1 58.47 5 GLN B N 1
ATOM 933 C CA . GLN B 1 5 ? 14.938 18.234 11.383 1 58.47 5 GLN B CA 1
ATOM 934 C C . GLN B 1 5 ? 14.008 18.188 10.18 1 58.47 5 GLN B C 1
ATOM 936 O O . GLN B 1 5 ? 12.789 18.094 10.336 1 58.47 5 GLN B O 1
ATOM 941 N N . ASN B 1 6 ? 14.484 18.828 9.07 1 85.12 6 ASN B N 1
ATOM 942 C CA . ASN B 1 6 ? 13.805 19.016 7.789 1 85.12 6 ASN B CA 1
ATOM 943 C C . ASN B 1 6 ? 13.133 17.734 7.305 1 85.12 6 ASN B C 1
ATOM 945 O O . ASN B 1 6 ? 13.781 16.703 7.172 1 85.12 6 ASN B O 1
ATOM 949 N N . LEU B 1 7 ? 11.82 17.594 7.609 1 92.31 7 LEU B N 1
ATOM 950 C CA . LEU B 1 7 ? 11.023 16.453 7.16 1 92.31 7 LEU B CA 1
ATOM 951 C C . LEU B 1 7 ? 11.508 15.961 5.805 1 92.31 7 LEU B C 1
ATOM 953 O O . LEU B 1 7 ? 11.508 14.758 5.543 1 92.31 7 LEU B O 1
ATOM 957 N N . GLU B 1 8 ? 12.016 16.859 5.02 1 92.38 8 GLU B N 1
ATOM 958 C CA . GLU B 1 8 ? 12.523 16.484 3.709 1 92.38 8 GLU B CA 1
ATOM 959 C C . GLU B 1 8 ? 13.75 15.578 3.834 1 92.38 8 GLU B C 1
ATOM 961 O O . GLU B 1 8 ? 13.844 14.555 3.145 1 92.38 8 GLU B O 1
ATOM 966 N N . GLU B 1 9 ? 14.633 15.93 4.641 1 92.44 9 GLU B N 1
ATOM 967 C CA . GLU B 1 9 ? 15.836 15.125 4.855 1 92.44 9 GLU B CA 1
ATOM 968 C C . GLU B 1 9 ? 15.492 13.789 5.5 1 92.44 9 GLU B C 1
ATOM 970 O O . GLU B 1 9 ? 16.047 12.75 5.117 1 92.44 9 GLU B O 1
ATOM 975 N N . LYS B 1 10 ? 14.641 13.844 6.453 1 93.19 10 LYS B N 1
ATOM 976 C CA . LYS B 1 10 ? 14.242 12.641 7.172 1 93.19 10 LYS B CA 1
ATOM 977 C C . LYS B 1 10 ? 13.602 11.625 6.227 1 93.19 10 LYS B C 1
ATOM 979 O O . LYS B 1 10 ? 13.883 10.43 6.309 1 93.19 10 LYS B O 1
ATOM 984 N N . TYR B 1 11 ? 12.844 12.086 5.336 1 96.38 11 TYR B N 1
ATOM 985 C CA . TYR B 1 11 ? 12.031 11.172 4.543 1 96.38 11 TYR B CA 1
ATOM 986 C C . TYR B 1 11 ? 12.664 10.922 3.18 1 96.38 11 TYR B C 1
ATOM 988 O O . TYR B 1 11 ? 12.188 10.078 2.41 1 96.38 11 TYR B O 1
ATOM 996 N N . SER B 1 12 ? 13.797 11.625 2.875 1 91.94 12 SER B N 1
ATOM 997 C CA . SER B 1 12 ? 14.5 11.422 1.615 1 91.94 12 SER B CA 1
ATOM 998 C C . SER B 1 12 ? 15.055 10 1.51 1 91.94 12 SER B C 1
ATOM 1000 O O . SER B 1 12 ? 15.164 9.453 0.411 1 91.94 12 SER B O 1
ATOM 1002 N N . ASN B 1 13 ? 15.359 9.352 2.639 1 91.5 13 ASN B N 1
ATOM 1003 C CA . ASN B 1 13 ? 15.883 7.988 2.646 1 91.5 13 ASN B CA 1
ATOM 1004 C C . ASN B 1 13 ? 15.039 7.074 3.533 1 91.5 13 ASN B C 1
ATOM 1006 O O . ASN B 1 13 ? 15.562 6.133 4.133 1 91.5 13 ASN B O 1
ATOM 1010 N N . CYS B 1 14 ? 13.883 7.398 3.6 1 96 14 CYS B N 1
ATOM 1011 C CA . CYS B 1 14 ? 12.977 6.633 4.445 1 96 14 CYS B CA 1
ATOM 1012 C C . CYS B 1 14 ? 12.711 5.254 3.85 1 96 14 CYS B C 1
ATOM 1014 O O . CYS B 1 14 ? 12.188 5.141 2.74 1 96 14 CYS B O 1
ATOM 1016 N N . PRO B 1 15 ? 12.977 4.234 4.59 1 96.5 15 PRO B N 1
ATOM 1017 C CA . PRO B 1 15 ? 12.773 2.883 4.066 1 96.5 15 PRO B CA 1
ATOM 1018 C C . PRO B 1 15 ? 11.312 2.588 3.74 1 96.5 15 PRO B C 1
ATOM 1020 O O . PRO B 1 15 ? 11.023 1.819 2.82 1 96.5 15 PRO B O 1
ATOM 1023 N N . VAL B 1 16 ? 10.438 3.148 4.453 1 97.75 16 VAL B N 1
ATOM 1024 C CA . VAL B 1 16 ? 9.016 2.934 4.195 1 97.75 16 VAL B CA 1
ATOM 1025 C C . VAL B 1 16 ? 8.641 3.52 2.838 1 97.75 16 VAL B C 1
ATOM 1027 O O . VAL B 1 16 ? 8.055 2.832 1.999 1 97.75 16 VAL B O 1
ATOM 1030 N N . ILE B 1 17 ? 9.016 4.742 2.621 1 97.06 17 ILE B N 1
ATOM 1031 C CA . ILE B 1 17 ? 8.648 5.414 1.379 1 97.06 17 ILE B CA 1
ATOM 1032 C C . ILE B 1 17 ? 9.328 4.723 0.199 1 97.06 17 ILE B C 1
ATOM 1034 O O . ILE B 1 17 ? 8.719 4.543 -0.859 1 97.06 17 ILE B O 1
ATOM 1038 N N . LYS B 1 18 ? 10.57 4.301 0.375 1 95.69 18 LYS B N 1
ATOM 1039 C CA . LYS B 1 18 ? 11.258 3.557 -0.675 1 95.69 18 LYS B CA 1
ATOM 1040 C C . LYS B 1 18 ? 10.531 2.256 -0.993 1 95.69 18 LYS B C 1
ATOM 1042 O O . LYS B 1 18 ? 10.414 1.869 -2.158 1 95.69 18 LYS B O 1
ATOM 1047 N N . THR B 1 19 ? 10.047 1.582 -0.002 1 96.88 19 THR B N 1
ATOM 1048 C CA . THR B 1 19 ? 9.289 0.352 -0.203 1 96.88 19 THR B CA 1
ATOM 1049 C C . THR B 1 19 ? 7.996 0.631 -0.958 1 96.88 19 THR B C 1
ATOM 1051 O O . THR B 1 19 ? 7.652 -0.085 -1.9 1 96.88 19 THR B O 1
ATOM 1054 N N . LEU B 1 20 ? 7.332 1.698 -0.59 1 97.06 20 LEU B N 1
ATOM 1055 C CA . LEU B 1 20 ? 6.074 2.059 -1.231 1 97.06 20 LEU B CA 1
ATOM 1056 C C . LEU B 1 20 ? 6.297 2.443 -2.691 1 97.06 20 LEU B C 1
ATOM 1058 O O . LEU B 1 20 ? 5.441 2.188 -3.543 1 97.06 20 LEU B O 1
ATOM 1062 N N . GLU B 1 21 ? 7.434 2.998 -3 1 94.94 21 GLU B N 1
ATOM 1063 C CA . GLU B 1 21 ? 7.773 3.299 -4.387 1 94.94 21 GLU B CA 1
ATOM 1064 C C . GLU B 1 21 ? 7.887 2.021 -5.215 1 94.94 21 GLU B C 1
ATOM 1066 O O . GLU B 1 21 ? 7.543 2.012 -6.398 1 94.94 21 GLU B O 1
ATOM 1071 N N . GLU B 1 22 ? 8.273 0.975 -4.578 1 94.31 22 GLU B N 1
ATOM 1072 C CA . GLU B 1 22 ? 8.484 -0.277 -5.301 1 94.31 22 GLU B CA 1
ATOM 1073 C C . GLU B 1 22 ? 7.195 -1.092 -5.383 1 94.31 22 GLU B C 1
ATOM 1075 O O . GLU B 1 22 ? 6.852 -1.61 -6.449 1 94.31 22 GLU B O 1
ATOM 1080 N N . VAL B 1 23 ? 6.445 -1.14 -4.223 1 96.12 23 VAL B N 1
ATOM 1081 C CA . VAL B 1 23 ? 5.352 -2.107 -4.223 1 96.12 23 VAL B CA 1
ATOM 1082 C C . VAL B 1 23 ? 4.07 -1.438 -3.73 1 96.12 23 VAL B C 1
ATOM 1084 O O . VAL B 1 23 ? 3.025 -2.086 -3.625 1 96.12 23 VAL B O 1
ATOM 1087 N N . GLY B 1 24 ? 4.074 -0.165 -3.605 1 96.31 24 GLY B N 1
ATOM 1088 C CA . GLY B 1 24 ? 2.988 0.509 -2.91 1 96.31 24 GLY B CA 1
ATOM 1089 C C . GLY B 1 24 ? 1.801 0.808 -3.809 1 96.31 24 GLY B C 1
ATOM 1090 O O . GLY B 1 24 ? 1.027 1.728 -3.535 1 96.31 24 GLY B O 1
ATOM 1091 N N . SER B 1 25 ? 1.657 0.225 -4.887 1 96.12 25 SER B N 1
ATOM 1092 C CA . SER B 1 25 ? 0.432 0.331 -5.668 1 96.12 25 SER B CA 1
ATOM 1093 C C . SER B 1 25 ? -0.589 -0.72 -5.246 1 96.12 25 SER B C 1
ATOM 1095 O O . SER B 1 25 ? -0.22 -1.799 -4.777 1 96.12 25 SER B O 1
ATOM 1097 N N . ARG B 1 26 ? -1.855 -0.4 -5.551 1 96.12 26 ARG B N 1
ATOM 1098 C CA . ARG B 1 26 ? -2.949 -1.266 -5.117 1 96.12 26 ARG B CA 1
ATOM 1099 C C . ARG B 1 26 ? -2.789 -2.672 -5.684 1 96.12 26 ARG B C 1
ATOM 1101 O O . ARG B 1 26 ? -2.889 -3.658 -4.949 1 96.12 26 ARG B O 1
ATOM 1108 N N . TRP B 1 27 ? -2.492 -2.789 -6.918 1 97.81 27 TRP B N 1
ATOM 1109 C CA . TRP B 1 27 ? -2.504 -4.086 -7.586 1 97.81 27 TRP B CA 1
ATOM 1110 C C . TRP B 1 27 ? -1.29 -4.918 -7.188 1 97.81 27 TRP B C 1
ATOM 1112 O O . TRP B 1 27 ? -1.386 -6.141 -7.043 1 97.81 27 TRP B O 1
ATOM 1122 N N . ARG B 1 28 ? -0.138 -4.27 -7.023 1 98.38 28 ARG B N 1
ATOM 1123 C CA . ARG B 1 28 ? 1.035 -5.008 -6.566 1 98.38 28 ARG B CA 1
ATOM 1124 C C . ARG B 1 28 ? 0.82 -5.566 -5.164 1 98.38 28 ARG B C 1
ATOM 1126 O O . ARG B 1 28 ? 1.102 -6.738 -4.906 1 98.38 28 ARG B O 1
ATOM 1133 N N . MET B 1 29 ? 0.258 -4.781 -4.32 1 98.56 29 MET B N 1
ATOM 1134 C CA . MET B 1 29 ? -0.02 -5.215 -2.957 1 98.56 29 MET B CA 1
ATOM 1135 C C . MET B 1 29 ? -1.072 -6.32 -2.943 1 98.56 29 MET B C 1
ATOM 1137 O O . MET B 1 29 ? -0.955 -7.285 -2.184 1 98.56 29 MET B O 1
ATOM 1141 N N . THR B 1 30 ? -2.09 -6.172 -3.764 1 98.5 30 THR B N 1
ATOM 1142 C CA . THR B 1 30 ? -3.154 -7.168 -3.828 1 98.5 30 THR B CA 1
ATOM 1143 C C . THR B 1 30 ? -2.604 -8.516 -4.281 1 98.5 30 THR B C 1
ATOM 1145 O O . THR B 1 30 ? -2.902 -9.547 -3.678 1 98.5 30 THR B O 1
ATOM 1148 N N . VAL B 1 31 ? -1.783 -8.492 -5.254 1 98.75 31 VAL B N 1
ATOM 1149 C CA . VAL B 1 31 ? -1.201 -9.719 -5.773 1 98.75 31 VAL B CA 1
ATOM 1150 C C . VAL B 1 31 ? -0.327 -10.375 -4.703 1 98.75 31 VAL B C 1
ATOM 1152 O O . VAL B 1 31 ? -0.412 -11.578 -4.477 1 98.75 31 VAL B O 1
ATOM 1155 N N . ILE B 1 32 ? 0.5 -9.609 -4.047 1 98.81 32 ILE B N 1
ATOM 1156 C CA . ILE B 1 32 ? 1.353 -10.133 -2.99 1 98.81 32 ILE B CA 1
ATOM 1157 C C . ILE B 1 32 ? 0.489 -10.773 -1.901 1 98.81 32 ILE B C 1
ATOM 1159 O O . ILE B 1 32 ? 0.78 -11.875 -1.435 1 98.81 32 ILE B O 1
ATOM 1163 N N . HIS B 1 33 ? -0.536 -10.086 -1.553 1 98.75 33 HIS B N 1
ATOM 1164 C CA . HIS B 1 33 ? -1.423 -10.594 -0.513 1 98.75 33 HIS B CA 1
ATOM 1165 C C . HIS B 1 33 ? -2.047 -11.93 -0.923 1 98.75 33 HIS B C 1
ATOM 1167 O O . HIS B 1 33 ? -2.086 -12.867 -0.13 1 98.75 33 HIS B O 1
ATOM 1173 N N . VAL B 1 34 ? -2.549 -12.023 -2.146 1 98.62 34 VAL B N 1
ATOM 1174 C CA . VAL B 1 34 ? -3.242 -13.211 -2.625 1 98.62 34 VAL B CA 1
ATOM 1175 C C . VAL B 1 34 ? -2.258 -14.375 -2.725 1 98.62 34 VAL B C 1
ATOM 1177 O O . VAL B 1 34 ? -2.613 -15.523 -2.439 1 98.62 34 VAL B O 1
ATOM 1180 N N . LEU B 1 35 ? -1.044 -14.109 -3.01 1 98.69 35 LEU B N 1
ATOM 1181 C CA . LEU B 1 35 ? -0.042 -15.156 -3.186 1 98.69 35 LEU B CA 1
ATOM 1182 C C . LEU B 1 35 ? 0.364 -15.75 -1.841 1 98.69 35 LEU B C 1
ATOM 1184 O O . LEU B 1 35 ? 1.096 -16.734 -1.791 1 98.69 35 LEU B O 1
ATOM 1188 N N . ARG B 1 36 ? -0.06 -15.141 -0.816 1 98.12 36 ARG B N 1
ATOM 1189 C CA . ARG B 1 36 ? 0.069 -15.805 0.479 1 98.12 36 ARG B CA 1
ATOM 1190 C C . ARG B 1 36 ? -0.528 -17.203 0.442 1 98.12 36 ARG B C 1
ATOM 1192 O O . ARG B 1 36 ? -0.113 -18.078 1.201 1 98.12 36 ARG B O 1
ATOM 1199 N N . GLU B 1 37 ? -1.412 -17.438 -0.453 1 97.62 37 GLU B N 1
ATOM 1200 C CA . GLU B 1 37 ? -2.084 -18.719 -0.609 1 97.62 37 GLU B CA 1
ATOM 1201 C C . GLU B 1 37 ? -1.107 -19.812 -1.065 1 97.62 37 GLU B C 1
ATOM 1203 O O . GLU B 1 37 ? -1.379 -21 -0.915 1 97.62 37 GLU B O 1
ATOM 1208 N N . GLY B 1 38 ? -0.056 -19.469 -1.596 1 97.81 38 GLY B N 1
ATOM 1209 C CA . GLY B 1 38 ? 0.876 -20.406 -2.201 1 97.81 38 GLY B CA 1
ATOM 1210 C C . GLY B 1 38 ? 1.02 -20.219 -3.701 1 97.81 38 GLY B C 1
ATOM 1211 O O . GLY B 1 38 ? 0.835 -19.109 -4.215 1 97.81 38 GLY B O 1
ATOM 1212 N N . ASP B 1 39 ? 1.412 -21.281 -4.387 1 97.88 39 ASP B N 1
ATOM 1213 C CA . ASP B 1 39 ? 1.601 -21.234 -5.832 1 97.88 39 ASP B CA 1
ATOM 1214 C C . ASP B 1 39 ? 0.262 -21.125 -6.559 1 97.88 39 ASP B C 1
ATOM 1216 O O . ASP B 1 39 ? -0.609 -21.969 -6.402 1 97.88 39 ASP B O 1
ATOM 1220 N N . LEU B 1 40 ? 0.168 -20.125 -7.391 1 98.25 40 LEU B N 1
ATOM 1221 C CA . LEU B 1 40 ? -1.086 -19.938 -8.109 1 98.25 40 LEU B CA 1
ATOM 1222 C C . LEU B 1 40 ? -0.831 -19.719 -9.602 1 98.25 40 LEU B C 1
ATOM 1224 O O . LEU B 1 40 ? 0.201 -19.172 -9.984 1 98.25 40 LEU B O 1
ATOM 1228 N N . ARG B 1 41 ? -1.823 -20.094 -10.352 1 97.69 41 ARG B N 1
ATOM 1229 C CA . ARG B 1 41 ? -1.8 -19.844 -11.789 1 97.69 41 ARG B CA 1
ATOM 1230 C C . ARG B 1 41 ? -2.365 -18.469 -12.117 1 97.69 41 ARG B C 1
ATOM 1232 O O . ARG B 1 41 ? -3.025 -17.859 -11.281 1 97.69 41 ARG B O 1
ATOM 1239 N N . PHE B 1 42 ? -2.105 -18.031 -13.367 1 98.38 42 PHE B N 1
ATOM 1240 C CA . PHE B 1 42 ? -2.51 -16.703 -13.82 1 98.38 42 PHE B CA 1
ATOM 1241 C C . PHE B 1 42 ? -4.008 -16.5 -13.633 1 98.38 42 PHE B C 1
ATOM 1243 O O . PHE B 1 42 ? -4.441 -15.508 -13.062 1 98.38 42 PHE B O 1
ATOM 1250 N N . ASN B 1 43 ? -4.742 -17.5 -14.016 1 97.06 43 ASN B N 1
ATOM 1251 C CA . ASN B 1 43 ? -6.191 -17.344 -13.977 1 97.06 43 ASN B CA 1
ATOM 1252 C C . ASN B 1 43 ? -6.723 -17.344 -12.547 1 97.06 43 ASN B C 1
ATOM 1254 O O . ASN B 1 43 ? -7.715 -16.688 -12.242 1 97.06 43 ASN B O 1
ATOM 1258 N N . GLU B 1 44 ? -6.129 -18.094 -11.672 1 97.25 44 GLU B N 1
ATOM 1259 C CA . GLU B 1 44 ? -6.492 -18.062 -10.258 1 97.25 44 GLU B CA 1
ATOM 1260 C C . GLU B 1 44 ? -6.234 -16.688 -9.648 1 97.25 44 GLU B C 1
ATOM 1262 O O . GLU B 1 44 ? -7.07 -16.172 -8.906 1 97.25 44 GLU B O 1
ATOM 1267 N N . LEU B 1 45 ? -5.102 -16.094 -10.008 1 98.25 45 LEU B N 1
ATOM 1268 C CA . LEU B 1 45 ? -4.781 -14.742 -9.57 1 98.25 45 LEU B CA 1
ATOM 1269 C C . LEU B 1 45 ? -5.777 -13.734 -10.141 1 98.25 45 LEU B C 1
ATOM 1271 O O . LEU B 1 45 ? -6.234 -12.836 -9.43 1 98.25 45 LEU B O 1
ATOM 1275 N N . LYS B 1 46 ? -6.09 -13.953 -11.367 1 97.88 46 LYS B N 1
ATOM 1276 C CA . LYS B 1 46 ? -7.023 -13.039 -12.023 1 97.88 46 LYS B CA 1
ATOM 1277 C C . LYS B 1 46 ? -8.375 -13.031 -11.32 1 97.88 46 LYS B C 1
ATOM 1279 O O . LYS B 1 46 ? -8.938 -11.969 -11.047 1 97.88 46 LYS B O 1
ATOM 1284 N N . ARG B 1 47 ? -8.844 -14.164 -10.914 1 95.38 47 ARG B N 1
ATOM 1285 C CA . ARG B 1 47 ? -10.133 -14.289 -10.25 1 95.38 47 ARG B CA 1
ATOM 1286 C C . ARG B 1 47 ? -10.078 -13.734 -8.836 1 95.38 47 ARG B C 1
ATOM 1288 O O . ARG B 1 47 ? -11.016 -13.078 -8.383 1 95.38 47 ARG B O 1
ATOM 1295 N N . ALA B 1 48 ? -9.039 -14.016 -8.195 1 96.75 48 ALA B N 1
ATOM 1296 C CA . ALA B 1 48 ? -8.906 -13.602 -6.801 1 96.75 48 ALA B CA 1
ATOM 1297 C C . ALA B 1 48 ? -8.719 -12.094 -6.688 1 96.75 48 ALA B C 1
ATOM 1299 O O . ALA B 1 48 ? -9.242 -11.469 -5.758 1 96.75 48 ALA B O 1
ATOM 1300 N N . THR B 1 49 ? -8.023 -11.453 -7.578 1 96.69 49 THR B N 1
ATOM 1301 C CA . THR B 1 49 ? -7.695 -10.031 -7.504 1 96.69 49 THR B CA 1
ATOM 1302 C C . THR B 1 49 ? -8.758 -9.195 -8.219 1 96.69 49 THR B C 1
ATOM 1304 O O . THR B 1 49 ? -8.883 -8 -7.961 1 96.69 49 THR B O 1
ATOM 1307 N N . ASN B 1 50 ? -9.406 -9.75 -9.188 1 95.75 50 ASN B N 1
ATOM 1308 C CA . ASN B 1 50 ? -10.375 -9.102 -10.07 1 95.75 50 ASN B CA 1
ATOM 1309 C C . ASN B 1 50 ? -9.711 -8.086 -10.984 1 95.75 50 ASN B C 1
ATOM 1311 O O . ASN B 1 50 ? -10.344 -7.121 -11.414 1 95.75 50 ASN B O 1
ATOM 1315 N N . ALA B 1 51 ? -8.414 -8.273 -11.219 1 97 51 ALA B N 1
ATOM 1316 C CA . ALA B 1 51 ? -7.691 -7.457 -12.195 1 97 51 ALA B CA 1
ATOM 1317 C C . ALA B 1 51 ? -7.926 -7.957 -13.617 1 97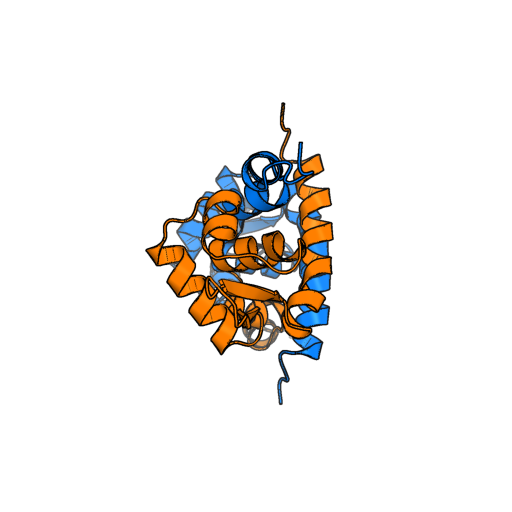 51 ALA B C 1
ATOM 1319 O O . ALA B 1 51 ? -8.094 -9.156 -13.836 1 97 51 ALA B O 1
ATOM 1320 N N . ASN B 1 52 ? -7.957 -7.055 -14.484 1 98.06 52 ASN B N 1
ATOM 1321 C CA . ASN B 1 52 ? -7.961 -7.535 -15.859 1 98.06 52 ASN B CA 1
ATOM 1322 C C . ASN B 1 52 ? -6.609 -8.125 -16.25 1 98.06 52 ASN B C 1
ATOM 1324 O O . ASN B 1 52 ? -5.609 -7.914 -15.562 1 98.06 52 ASN B O 1
ATOM 1328 N N . SER B 1 53 ? -6.574 -8.82 -17.344 1 98.44 53 SER B N 1
ATOM 1329 C CA . SER B 1 53 ? -5.406 -9.594 -17.75 1 98.44 53 SER B CA 1
ATOM 1330 C C . SER B 1 53 ? -4.203 -8.695 -18 1 98.44 53 SER B C 1
ATOM 1332 O O . SER B 1 53 ? -3.076 -9.039 -17.641 1 98.44 53 SER B O 1
ATOM 1334 N N . GLN B 1 54 ? -4.438 -7.629 -18.594 1 98.62 54 GLN B N 1
ATOM 1335 C CA . GLN B 1 54 ? -3.342 -6.719 -18.922 1 98.62 54 GLN B CA 1
ATOM 1336 C C . GLN B 1 54 ? -2.67 -6.188 -17.672 1 98.62 54 GLN B C 1
ATOM 1338 O O . GLN B 1 54 ? -1.442 -6.219 -17.547 1 98.62 54 GLN B O 1
ATOM 1343 N N . THR B 1 55 ? -3.492 -5.715 -16.734 1 98.44 55 THR B N 1
ATOM 1344 C CA . THR B 1 55 ? -2.986 -5.203 -15.469 1 98.44 55 THR B CA 1
ATOM 1345 C C . THR B 1 55 ? -2.246 -6.297 -14.703 1 98.44 55 THR B C 1
ATOM 1347 O O . THR B 1 55 ? -1.129 -6.082 -14.227 1 98.44 55 THR B O 1
ATOM 1350 N N . LEU B 1 56 ? -2.875 -7.387 -14.656 1 98.75 56 LEU B N 1
ATOM 1351 C CA . LEU B 1 56 ? -2.277 -8.477 -13.898 1 98.75 56 LEU B CA 1
ATOM 1352 C C . LEU B 1 56 ? -0.937 -8.891 -14.492 1 98.75 56 LEU B C 1
ATOM 1354 O O . LEU B 1 56 ? 0.03 -9.117 -13.766 1 98.75 56 LEU B O 1
ATOM 1358 N N . SER B 1 57 ? -0.89 -9.016 -15.766 1 98.81 57 SER B N 1
ATOM 1359 C CA . SER B 1 57 ? 0.357 -9.383 -16.422 1 98.81 57 SER B CA 1
ATOM 1360 C C . SER B 1 57 ? 1.467 -8.383 -16.109 1 98.81 57 SER B C 1
ATOM 1362 O O . SER B 1 57 ? 2.578 -8.773 -15.758 1 98.81 57 SER B O 1
ATOM 1364 N N . ARG B 1 58 ? 1.167 -7.176 -16.234 1 98.69 58 ARG B N 1
ATOM 1365 C CA . ARG B 1 58 ? 2.141 -6.125 -15.953 1 98.69 58 ARG B CA 1
ATOM 1366 C C . ARG B 1 58 ? 2.602 -6.184 -14.508 1 98.69 58 ARG B C 1
ATOM 1368 O O . ARG B 1 58 ? 3.797 -6.062 -14.219 1 98.69 58 ARG B O 1
ATOM 1375 N N . VAL B 1 59 ? 1.663 -6.328 -13.633 1 98.69 59 VAL B N 1
ATOM 1376 C CA . VAL B 1 59 ? 1.96 -6.371 -12.203 1 98.69 59 VAL B CA 1
ATOM 1377 C C . VAL B 1 59 ? 2.869 -7.559 -11.906 1 98.69 59 VAL B C 1
ATOM 1379 O O . VAL B 1 59 ? 3.861 -7.422 -11.18 1 98.69 59 VAL B O 1
ATOM 1382 N N . LEU B 1 60 ? 2.537 -8.672 -12.43 1 98.88 60 LEU B N 1
ATOM 1383 C CA . LEU B 1 60 ? 3.348 -9.859 -12.195 1 98.88 60 LEU B CA 1
ATOM 1384 C C . LEU B 1 60 ? 4.754 -9.68 -12.758 1 98.88 60 LEU B C 1
ATOM 1386 O O . LEU B 1 60 ? 5.738 -10.062 -12.125 1 98.88 60 LEU B O 1
ATOM 1390 N N . ASP B 1 61 ? 4.832 -9.117 -13.922 1 98.69 61 ASP B N 1
ATOM 1391 C CA . ASP B 1 61 ? 6.137 -8.836 -14.516 1 98.69 61 ASP B CA 1
ATOM 1392 C C . ASP B 1 61 ? 6.957 -7.918 -13.617 1 98.69 61 ASP B C 1
ATOM 1394 O O . ASP B 1 61 ? 8.133 -8.18 -13.359 1 98.69 61 ASP B O 1
ATOM 1398 N N . ASP B 1 62 ? 6.379 -6.879 -13.172 1 98.44 62 ASP B N 1
ATOM 1399 C CA . ASP B 1 62 ? 7.055 -5.922 -12.305 1 98.44 62 ASP B CA 1
ATOM 1400 C C . ASP B 1 62 ? 7.539 -6.594 -11.023 1 98.44 62 ASP B C 1
ATOM 1402 O O . ASP B 1 62 ? 8.688 -6.406 -10.609 1 98.44 62 ASP B O 1
ATOM 1406 N N . LEU B 1 63 ? 6.672 -7.344 -10.406 1 98.75 63 LEU B N 1
ATOM 1407 C CA . LEU B 1 63 ? 6.992 -7.977 -9.125 1 98.75 63 LEU B CA 1
ATOM 1408 C C . LEU B 1 63 ? 8.086 -9.023 -9.305 1 98.75 63 LEU B C 1
ATOM 1410 O O . LEU B 1 63 ? 8.898 -9.234 -8.398 1 98.75 63 LEU B O 1
ATOM 1414 N N . GLN B 1 64 ? 8.086 -9.68 -10.438 1 98.81 64 GLN B N 1
ATOM 1415 C CA . GLN B 1 64 ? 9.18 -10.594 -10.75 1 98.81 64 GLN B CA 1
ATOM 1416 C C . GLN B 1 64 ? 10.5 -9.844 -10.898 1 98.81 64 GLN B C 1
ATOM 1418 O O . GLN B 1 64 ? 11.516 -10.242 -10.32 1 98.81 64 GLN B O 1
ATOM 1423 N N . GLU B 1 65 ? 10.477 -8.789 -11.641 1 98.19 65 GLU B N 1
ATOM 1424 C CA . GLU B 1 65 ? 11.672 -7.996 -11.898 1 98.19 65 GLU B CA 1
ATOM 1425 C C . GLU B 1 65 ? 12.258 -7.445 -10.594 1 98.19 65 GLU B C 1
ATOM 1427 O O . GLU B 1 65 ? 13.477 -7.395 -10.43 1 98.19 65 GLU B O 1
ATOM 1432 N N . MET B 1 66 ? 11.406 -7.121 -9.672 1 97.38 66 MET B N 1
ATOM 1433 C CA . MET B 1 66 ? 11.852 -6.5 -8.43 1 97.38 66 MET B CA 1
ATOM 1434 C C . MET B 1 66 ? 12.148 -7.555 -7.371 1 97.38 66 MET B C 1
ATOM 1436 O O . MET B 1 66 ? 12.578 -7.227 -6.262 1 97.38 66 MET B O 1
ATOM 1440 N N . GLY B 1 67 ? 11.797 -8.789 -7.648 1 98.19 67 GLY B N 1
ATOM 1441 C CA . GLY B 1 67 ? 12.25 -9.891 -6.812 1 98.19 67 GLY B CA 1
ATOM 1442 C C . GLY B 1 67 ? 11.242 -10.289 -5.746 1 98.19 67 GLY B C 1
ATOM 1443 O O . GLY B 1 67 ? 11.594 -10.953 -4.773 1 98.19 67 GLY B O 1
ATOM 1444 N N . TYR B 1 68 ? 10.016 -9.898 -5.914 1 98.69 68 TYR B N 1
ATOM 1445 C CA . TYR B 1 68 ? 9.008 -10.227 -4.914 1 98.69 68 TYR B CA 1
ATOM 1446 C C . TYR B 1 68 ? 8.297 -11.531 -5.27 1 98.69 68 TYR B C 1
ATOM 1448 O O . TYR B 1 68 ? 7.742 -12.203 -4.395 1 98.69 68 TYR B O 1
ATOM 1456 N N . VAL B 1 69 ? 8.211 -11.859 -6.562 1 98.88 69 VAL B N 1
ATOM 1457 C CA . VAL B 1 69 ? 7.461 -13 -7.086 1 98.88 69 VAL B CA 1
ATOM 1458 C C . VAL B 1 69 ? 8.359 -13.828 -8.008 1 98.88 69 VAL B C 1
ATOM 1460 O O . VAL B 1 69 ? 9.211 -13.281 -8.711 1 98.88 69 VAL B O 1
ATOM 1463 N N . GLU B 1 70 ? 8.141 -15.039 -7.93 1 98.75 70 GLU B N 1
ATOM 1464 C CA . GLU B 1 70 ? 8.82 -15.938 -8.867 1 98.75 70 GLU B CA 1
ATOM 1465 C C . GLU B 1 70 ? 7.816 -16.641 -9.773 1 98.75 70 GLU B C 1
ATOM 1467 O O . GLU B 1 70 ? 6.688 -16.922 -9.359 1 98.75 70 GLU B O 1
ATOM 1472 N N . ARG B 1 71 ? 8.219 -16.859 -10.984 1 98.44 71 ARG B N 1
ATOM 1473 C CA . ARG B 1 71 ? 7.473 -17.578 -12.016 1 98.44 71 ARG B CA 1
ATOM 1474 C C . ARG B 1 71 ? 8.109 -18.922 -12.328 1 98.44 71 ARG B C 1
ATOM 1476 O O . ARG B 1 71 ? 9.297 -19 -12.648 1 98.44 71 ARG B O 1
ATOM 1483 N N . GLU B 1 72 ? 7.387 -19.984 -12.164 1 98 72 GLU B N 1
ATOM 1484 C CA . GLU B 1 72 ? 7.891 -21.328 -12.43 1 98 72 GLU B CA 1
ATOM 1485 C C . GLU B 1 72 ? 7.035 -22.047 -13.469 1 98 72 GLU B C 1
ATOM 1487 O O . GLU B 1 72 ? 5.805 -22.031 -13.391 1 98 72 GLU B O 1
ATOM 1492 N N . VAL B 1 73 ? 7.75 -22.672 -14.398 1 96.88 73 VAL B N 1
ATOM 1493 C CA . VAL B 1 73 ? 7.066 -23.469 -15.414 1 96.88 73 VAL B CA 1
ATOM 1494 C C . VAL B 1 73 ? 7.141 -24.953 -15.055 1 96.88 73 VAL B C 1
ATOM 1496 O O . VAL B 1 73 ? 8.227 -25.484 -14.797 1 96.88 73 VAL B O 1
ATOM 1499 N N . GLU B 1 74 ? 6.051 -25.547 -14.852 1 93.5 74 GLU B N 1
ATOM 1500 C CA . GLU B 1 74 ? 5.996 -26.984 -14.609 1 93.5 74 GLU B CA 1
ATOM 1501 C C . GLU B 1 74 ? 5.777 -27.75 -15.906 1 93.5 74 GLU B C 1
ATOM 1503 O O . GLU B 1 74 ? 4.781 -27.547 -16.594 1 93.5 74 GLU B O 1
ATOM 1508 N N . GLU B 1 75 ? 6.789 -28.656 -16.047 1 88.12 75 GLU B N 1
ATOM 1509 C CA . GLU B 1 75 ? 6.73 -29.484 -17.25 1 88.12 75 GLU B CA 1
ATOM 1510 C C . GLU B 1 75 ? 5.703 -30.594 -17.094 1 88.12 75 GLU B C 1
ATOM 1512 O O . GLU B 1 75 ? 5.539 -31.156 -16 1 88.12 75 GLU B O 1
ATOM 1517 N N . GLY B 1 76 ? 4.828 -30.594 -17.844 1 85.75 76 GLY B N 1
ATOM 1518 C CA . GLY B 1 76 ? 3.787 -31.609 -17.875 1 85.75 76 GLY B CA 1
ATOM 1519 C C . GLY B 1 76 ? 2.822 -31.438 -19.031 1 85.75 76 GLY B C 1
ATOM 1520 O O . GLY B 1 76 ? 3.119 -30.734 -20 1 85.75 76 GLY B O 1
ATOM 1521 N N . SER B 1 77 ? 1.938 -32.438 -19.062 1 86.81 77 SER B N 1
ATOM 1522 C CA . SER B 1 77 ? 0.859 -32.344 -20.031 1 86.81 77 SER B CA 1
ATOM 1523 C C . SER B 1 77 ? -0.483 -32.094 -19.359 1 86.81 77 SER B C 1
ATOM 1525 O O . SER B 1 77 ? -1.038 -33 -18.719 1 86.81 77 SER B O 1
ATOM 1527 N N . PRO B 1 78 ? -0.813 -30.859 -19.391 1 90.94 78 PRO B N 1
ATOM 1528 C CA . PRO B 1 78 ? -0.348 -29.641 -20.047 1 90.94 78 PRO B CA 1
ATOM 1529 C C . PRO B 1 78 ? 0.692 -28.875 -19.234 1 90.94 78 PRO B C 1
ATOM 1531 O O . PRO B 1 78 ? 0.739 -29.016 -18 1 90.94 78 PRO B O 1
ATOM 1534 N N . VAL B 1 79 ? 1.495 -28.109 -19.922 1 94.31 79 VAL B N 1
ATOM 1535 C CA . VAL B 1 79 ? 2.457 -27.219 -19.281 1 94.31 79 VAL B CA 1
ATOM 1536 C C . VAL B 1 79 ? 1.722 -26.188 -18.422 1 94.31 79 VAL B C 1
ATOM 1538 O O . VAL B 1 79 ? 0.701 -25.625 -18.844 1 94.31 79 VAL B O 1
ATOM 1541 N N . ALA B 1 80 ? 2.148 -26 -17.188 1 95.06 80 ALA B N 1
ATOM 1542 C CA . ALA B 1 80 ? 1.514 -25.031 -16.281 1 95.06 80 ALA B CA 1
ATOM 1543 C C . ALA B 1 80 ? 2.527 -24.016 -15.766 1 95.06 80 ALA B C 1
ATOM 1545 O O . ALA B 1 80 ? 3.682 -24.359 -15.5 1 95.06 80 ALA B O 1
ATOM 1546 N N . VAL B 1 81 ? 2.064 -22.797 -15.648 1 97.62 81 VAL B N 1
ATOM 1547 C CA . VAL B 1 81 ? 2.887 -21.734 -15.086 1 97.62 81 VAL B CA 1
ATOM 1548 C C . VAL B 1 81 ? 2.342 -21.328 -13.711 1 97.62 81 VAL B C 1
ATOM 1550 O O . VAL B 1 81 ? 1.143 -21.078 -13.562 1 97.62 81 VAL B O 1
ATOM 1553 N N . TYR B 1 82 ? 3.244 -21.281 -12.75 1 98.38 82 TYR B N 1
ATOM 1554 C CA . TYR B 1 82 ? 2.852 -20.922 -11.391 1 98.38 82 TYR B CA 1
ATOM 1555 C C . TYR B 1 82 ? 3.623 -19.703 -10.906 1 98.38 82 TYR B C 1
ATOM 1557 O O . TYR B 1 82 ? 4.789 -19.516 -11.266 1 98.38 82 TYR B O 1
ATOM 1565 N N . TYR B 1 83 ? 2.969 -18.922 -10.125 1 98.81 83 TYR B N 1
ATOM 1566 C CA . TYR B 1 83 ? 3.564 -17.781 -9.445 1 98.81 83 TYR B CA 1
ATOM 1567 C C . TYR B 1 83 ? 3.57 -17.984 -7.934 1 98.81 83 TYR B C 1
ATOM 1569 O O . TYR B 1 83 ? 2.602 -18.5 -7.367 1 98.81 83 TYR B O 1
ATOM 1577 N N . SER B 1 84 ? 4.617 -17.594 -7.285 1 98.88 84 SER B N 1
ATOM 1578 C CA . SER B 1 84 ? 4.734 -17.688 -5.832 1 98.88 84 SER B CA 1
ATOM 1579 C C . SER B 1 84 ? 5.594 -16.547 -5.281 1 98.88 84 SER B C 1
ATOM 1581 O O . SER B 1 84 ? 6.281 -15.859 -6.035 1 98.88 84 SER B O 1
ATOM 1583 N N . LEU B 1 85 ? 5.488 -16.344 -3.998 1 98.88 85 LEU B N 1
ATOM 1584 C CA . LEU B 1 85 ? 6.309 -15.32 -3.361 1 98.88 85 LEU B CA 1
ATOM 1585 C C . LEU B 1 85 ? 7.738 -15.812 -3.166 1 98.88 85 LEU B C 1
ATOM 1587 O O . LEU B 1 85 ? 7.957 -16.984 -2.834 1 98.88 85 LEU B O 1
ATOM 1591 N N . THR B 1 86 ? 8.664 -14.922 -3.426 1 98.81 86 THR B N 1
ATOM 1592 C CA . THR B 1 86 ? 10.016 -15.141 -2.932 1 98.81 86 THR B CA 1
ATOM 1593 C C . THR B 1 86 ? 10.094 -14.867 -1.432 1 98.81 86 THR B C 1
ATOM 1595 O O . THR B 1 86 ? 9.109 -14.453 -0.818 1 98.81 86 THR B O 1
ATOM 1598 N N . LEU B 1 87 ? 11.312 -15.094 -0.892 1 98.69 87 LEU B N 1
ATOM 1599 C CA . LEU B 1 87 ? 11.531 -14.734 0.506 1 98.69 87 LEU B CA 1
ATOM 1600 C C . LEU B 1 87 ? 11.305 -13.242 0.725 1 98.69 87 LEU B C 1
ATOM 1602 O O . LEU B 1 87 ? 10.695 -12.836 1.717 1 98.69 87 LEU B O 1
ATOM 1606 N N . LYS B 1 88 ? 11.828 -12.43 -0.187 1 98.31 88 LYS B N 1
ATOM 1607 C CA . LYS B 1 88 ? 11.641 -10.977 -0.146 1 98.31 88 LYS B CA 1
ATOM 1608 C C . LYS B 1 88 ? 10.156 -10.617 -0.073 1 98.31 88 LYS B C 1
ATOM 1610 O O . LYS B 1 88 ? 9.758 -9.789 0.75 1 98.31 88 LYS B O 1
ATOM 1615 N N . GLY B 1 89 ? 9.344 -11.242 -0.89 1 98.62 89 GLY B N 1
ATOM 1616 C CA . GLY B 1 89 ? 7.906 -11.016 -0.885 1 98.62 89 GLY B CA 1
ATOM 1617 C C . GLY B 1 89 ? 7.23 -11.492 0.386 1 98.62 89 GLY B C 1
ATOM 1618 O O . GLY B 1 89 ? 6.371 -10.805 0.939 1 98.62 89 GLY B O 1
ATOM 1619 N N . GLU B 1 90 ? 7.617 -12.656 0.826 1 98.75 90 GLU B N 1
ATOM 1620 C CA . GLU B 1 90 ? 7.023 -13.266 2.008 1 98.75 90 GLU B CA 1
ATOM 1621 C C . GLU B 1 90 ? 7.242 -12.406 3.248 1 98.75 90 GLU B C 1
ATOM 1623 O O . GLU B 1 90 ? 6.371 -12.32 4.113 1 98.75 90 GLU B O 1
ATOM 1628 N N . GLU B 1 91 ? 8.328 -11.836 3.295 1 98.56 91 GLU B N 1
ATOM 1629 C CA . GLU B 1 91 ? 8.688 -11.109 4.508 1 98.56 91 GLU B CA 1
ATOM 1630 C C . GLU B 1 91 ? 7.938 -9.789 4.602 1 98.56 91 GLU B C 1
ATOM 1632 O O . GLU B 1 91 ? 8 -9.102 5.629 1 98.56 91 GLU B O 1
ATOM 1637 N N . LEU B 1 92 ? 7.172 -9.43 3.637 1 98.12 92 LEU B N 1
ATOM 1638 C CA . LEU B 1 92 ? 6.305 -8.258 3.703 1 98.12 92 LEU B CA 1
ATOM 1639 C C . LEU B 1 92 ? 4.949 -8.617 4.297 1 98.12 92 LEU B C 1
ATOM 1641 O O . LEU B 1 92 ? 4.176 -7.73 4.668 1 98.12 92 LEU B O 1
ATOM 1645 N N . LEU B 1 93 ? 4.641 -9.867 4.43 1 98.62 93 LEU B N 1
ATOM 1646 C CA . LEU B 1 93 ? 3.307 -10.359 4.75 1 98.62 93 LEU B CA 1
ATOM 1647 C C . LEU B 1 93 ? 2.873 -9.891 6.137 1 98.62 93 LEU B C 1
ATOM 1649 O O . LEU B 1 93 ? 1.686 -9.664 6.379 1 98.62 93 LEU B O 1
ATOM 1653 N N . PRO B 1 94 ? 3.818 -9.68 7.047 1 98.69 94 PRO B N 1
ATOM 1654 C CA . PRO B 1 94 ? 3.373 -9.18 8.352 1 98.69 94 PRO B CA 1
ATOM 1655 C C . PRO B 1 94 ? 2.617 -7.859 8.25 1 98.69 94 PRO B C 1
ATOM 1657 O O . PRO B 1 94 ? 1.706 -7.605 9.039 1 98.69 94 PRO B O 1
ATOM 1660 N N . ALA B 1 95 ? 2.953 -6.988 7.383 1 98.56 95 ALA B N 1
ATOM 1661 C CA . ALA B 1 95 ? 2.229 -5.73 7.199 1 98.56 95 ALA B CA 1
ATOM 1662 C C . ALA B 1 95 ? 0.769 -5.988 6.84 1 98.56 95 ALA B C 1
ATOM 1664 O O . ALA B 1 95 ? -0.124 -5.266 7.289 1 98.56 95 ALA B O 1
ATOM 1665 N N . PHE B 1 96 ? 0.528 -6.988 6.066 1 98.69 96 PHE B N 1
ATOM 1666 C CA . PHE B 1 96 ? -0.827 -7.32 5.645 1 98.69 96 PHE B CA 1
ATOM 1667 C C . PHE B 1 96 ? -1.645 -7.848 6.82 1 98.69 96 PHE B C 1
ATOM 1669 O O . PHE B 1 96 ? -2.865 -7.68 6.859 1 98.69 96 PHE B O 1
ATOM 1676 N N . ASP B 1 97 ? -0.968 -8.484 7.762 1 98.62 97 ASP B N 1
ATOM 1677 C CA . ASP B 1 97 ? -1.671 -8.922 8.969 1 98.62 97 ASP B CA 1
ATOM 1678 C C . ASP B 1 97 ? -2.24 -7.723 9.727 1 98.62 97 ASP B C 1
ATOM 1680 O O . ASP B 1 97 ? -3.381 -7.766 10.195 1 98.62 97 ASP B O 1
ATOM 1684 N N . ASP B 1 98 ? -1.473 -6.68 9.82 1 98.44 98 ASP B N 1
ATOM 1685 C CA . ASP B 1 98 ? -1.947 -5.461 10.461 1 98.44 98 ASP B CA 1
ATOM 1686 C C . ASP B 1 98 ? -3.084 -4.824 9.664 1 98.44 98 ASP B C 1
ATOM 1688 O O . ASP B 1 98 ? -4.055 -4.336 10.242 1 98.44 98 ASP B O 1
ATOM 1692 N N . ILE B 1 99 ? -3.006 -4.84 8.391 1 98.31 99 ILE B N 1
ATOM 1693 C CA . ILE B 1 99 ? -4.055 -4.289 7.543 1 98.31 99 ILE B CA 1
ATOM 1694 C C . ILE B 1 99 ? -5.34 -5.098 7.719 1 98.31 99 ILE B C 1
ATOM 1696 O O . ILE B 1 99 ? -6.438 -4.539 7.727 1 98.31 99 ILE B O 1
ATOM 1700 N N . ARG B 1 100 ? -5.176 -6.387 7.832 1 98 100 ARG B N 1
ATOM 1701 C CA . ARG B 1 100 ? -6.34 -7.23 8.062 1 98 100 ARG B CA 1
ATOM 1702 C C . ARG B 1 100 ? -7.059 -6.832 9.352 1 98 100 ARG B C 1
ATOM 1704 O O . ARG B 1 100 ? -8.273 -6.648 9.352 1 98 100 ARG B O 1
ATOM 1711 N N . GLU B 1 101 ? -6.305 -6.746 10.406 1 97.5 101 GLU B N 1
ATOM 1712 C CA . GLU B 1 101 ? -6.887 -6.359 11.688 1 97.5 101 GLU B CA 1
ATOM 1713 C C . GLU B 1 101 ? -7.582 -5.004 11.586 1 97.5 101 GLU B C 1
ATOM 1715 O O . GLU B 1 101 ? -8.695 -4.836 12.086 1 97.5 101 GLU B O 1
ATOM 1720 N N . TRP B 1 102 ? -6.949 -4.074 10.953 1 98.06 102 TRP B N 1
ATOM 1721 C CA . TRP B 1 102 ? -7.531 -2.752 10.734 1 98.06 102 TRP B CA 1
ATOM 1722 C C . TRP B 1 102 ? -8.82 -2.854 9.93 1 98.06 102 TRP B C 1
ATOM 1724 O O . TRP B 1 102 ? -9.836 -2.26 10.297 1 98.06 102 TRP B O 1
ATOM 1734 N N . GLY B 1 103 ? -8.742 -3.557 8.82 1 97.44 103 GLY B N 1
ATOM 1735 C CA . GLY B 1 103 ? -9.906 -3.697 7.961 1 97.44 103 GLY B CA 1
ATOM 1736 C C . GLY B 1 103 ? -11.086 -4.332 8.656 1 97.44 103 GLY B C 1
ATOM 1737 O O . GLY B 1 103 ? -12.234 -3.928 8.445 1 97.44 103 GLY B O 1
ATOM 1738 N N . GLU B 1 104 ? -10.836 -5.316 9.453 1 96.56 104 GLU B N 1
ATOM 1739 C CA . GLU B 1 104 ? -11.898 -5.984 10.195 1 96.56 104 GLU B CA 1
ATOM 1740 C C . GLU B 1 104 ? -12.578 -5.023 11.172 1 96.56 104 GLU B C 1
ATOM 1742 O O . GLU B 1 104 ? -13.773 -5.16 11.445 1 96.56 104 GLU B O 1
ATOM 1747 N N . LYS B 1 105 ? -11.852 -4.121 11.57 1 96.25 105 LYS B N 1
ATOM 1748 C CA . LYS B 1 105 ? -12.391 -3.145 12.516 1 96.25 105 LYS B CA 1
ATOM 1749 C C . LYS B 1 105 ? -13.141 -2.033 11.789 1 96.25 105 LYS B C 1
ATOM 1751 O O . LYS B 1 105 ? -14.234 -1.64 12.203 1 96.25 105 LYS B O 1
ATOM 1756 N N . TRP B 1 106 ? -12.641 -1.536 10.703 1 96.06 106 TRP B N 1
ATOM 1757 C CA . TRP B 1 106 ? -13.102 -0.281 10.117 1 96.06 106 TRP B CA 1
ATOM 1758 C C . TRP B 1 106 ? -13.875 -0.53 8.828 1 96.06 106 TRP B C 1
ATOM 1760 O O . TRP B 1 106 ? -14.57 0.359 8.328 1 96.06 106 TRP B O 1
ATOM 1770 N N . MET B 1 107 ? -13.617 -1.639 8.242 1 87.31 107 MET B N 1
ATOM 1771 C CA . MET B 1 107 ? -14.305 -1.918 6.988 1 87.31 107 MET B CA 1
ATOM 1772 C C . MET B 1 107 ? -15.555 -2.762 7.223 1 87.31 107 MET B C 1
ATOM 1774 O O . MET B 1 107 ? -16.25 -3.119 6.277 1 87.31 107 MET B O 1
ATOM 1778 N N . LYS B 1 108 ? -16.625 -2.387 8.164 1 66.75 108 LYS B N 1
ATOM 1779 C CA . LYS B 1 108 ? -17.844 -3.07 8.562 1 66.75 108 LYS B CA 1
ATOM 1780 C C . LYS B 1 108 ? -18.438 -3.863 7.395 1 66.75 108 LYS B C 1
ATOM 1782 O O . LYS B 1 108 ? -18.609 -3.328 6.297 1 66.75 108 LYS B O 1
ATOM 1787 N N . THR B 1 109 ? -17.891 -5.066 7.09 1 54.16 109 THR B N 1
ATOM 1788 C CA . THR B 1 109 ? -18.859 -5.797 6.277 1 54.16 109 THR B CA 1
ATOM 1789 C C . THR B 1 109 ? -20.188 -5.949 7.027 1 54.16 109 THR B C 1
ATOM 1791 O O . THR B 1 109 ? -20.219 -6.465 8.148 1 54.16 109 THR B O 1
ATOM 1794 N N . GLU B 1 110 ? -20.984 -4.996 6.875 1 41.41 110 GLU B N 1
ATOM 1795 C CA . GLU B 1 110 ? -22.328 -5.414 7.25 1 41.41 110 GLU B CA 1
ATOM 1796 C C . GLU B 1 110 ? -22.672 -6.781 6.664 1 41.41 110 GLU B C 1
ATOM 1798 O O . GLU B 1 110 ? -22.172 -7.145 5.598 1 41.41 110 GLU B O 1
#

Radius of gyration: 19.24 Å; Cα contacts (8 Å, |Δi|>4): 312; chains: 2; bounding box: 47×68×37 Å

Solvent-accessible surface area (backbone atoms only — not comparable to full-atom values): 11976 Å² total; per-residue (Å²): 123,76,83,69,73,48,54,36,65,63,41,70,73,27,36,42,56,54,44,31,73,72,45,24,39,42,65,46,43,44,51,56,59,60,32,70,80,38,76,36,36,70,67,56,48,32,51,34,68,68,45,53,70,68,58,45,51,50,43,51,50,51,33,37,75,72,47,31,33,42,80,45,75,42,89,53,94,70,68,43,57,33,35,30,59,29,70,69,34,52,61,49,48,64,22,51,53,42,39,32,57,40,16,66,68,70,51,66,79,121,126,79,84,70,69,53,53,38,67,62,42,71,73,27,36,43,57,56,44,30,73,75,44,23,40,42,66,48,43,44,51,56,59,59,32,69,79,37,77,37,36,70,67,56,50,32,51,35,69,67,45,53,69,67,58,44,51,52,40,51,52,52,34,36,74,74,47,30,33,42,81,45,77,42,87,52,94,70,69,43,58,33,35,30,59,29,72,66,34,52,62,50,47,64,22,52,54,42,39,31,58,40,15,66,67,71,53,66,79,122

Secondary structure (DSSP, 8-state):
--S---HHHHHHT-HHHHHHHHH-SHHHHHHHHHGGG-SB-HHHHHHHH---HHHHHHHHHHHHHTTSEEEEEEPSSS-EEEEEE-HHHHTTHHHHHHHHHHHHHHS---/------HHHHHHT-HHHHHHHHH-SHHHHHHHHHGGG-SB-HHHHHHHH---HHHHHHHHHHHHHTTSEEEEEEPSSS-EEEEEE-HHHHTTHHHHHHHHHHHHHHS---